Protein AF-A0A7V3CFW6-F1 (afdb_monomer_lite)

Foldseek 3Di:
DPLDDADLDDLVVQLVVLVLVVVQVVVLVVQQVLCCPQLVADSCCSVQAVSLVQVVCQVVVQVVQSVVQNVVCVVVSHHPRDGDRDHDDQLVSCCCSHVPRRVCCVVPVDSVVSVVRSVVVVVVVVVVVVVCVVCVVVCVVPDPPCVVVVVVVVCCVPRPNPVVVVVCVVQVQLRVVLVVQLCCCVVVVDQDPPNDRSNVVSVVSSVVSCVVVVVVVDPSDDDDPDPDDPDDRNHDDPPD

Sequence (240 aa):
MTPKTPRLFVPGDLDGFFGLFIDNLLQLMLIAVFSTAVAGLPEDLVTHRILPGAAVSILLGNVFYSWQAWRLAKRSGRDDVTALPYGINTPSLVAFLFLIMGPIYQETKNPTLVWQVGLFACLLSGLLETAGAFFGDWLRRHTPRAALLSSLAGVALTFIALGFIFQIFASPAVALLPMMLILFAYAAKVKLPLGLPGGFVAVLLGVGLAWLLRLLGFDYFQPAALNYSFGFHPPQPVPG

pLDDT: mean 85.96, std 10.34, range [39.66, 95.94]

Secondary structure (DSSP, 8-state):
-PPPPPPS--HHHHHHHHHHHHHHHHHHHHHHHHHHHTT---HHHIIIIIHHHHHHHHHHHHHHHHHHHHHHHHHHT-S---PPPP---HHHHHHIIIIIIHHHHHHH--HHHHHHHHHHHHHHHHHHHHHHHHHHHHHHHHS-HHHHHHHHHHHIIIIIIHHHHHHHHHSHHHHHHHHHHHHHHHHS-PPPGGG--HHHHHHHHHHHHHHHHHHTT--S-PPP---------PPPPS--

Radius of gyration: 20.99 Å; chains: 1; bounding box: 51×47×60 Å

Structure (mmCIF, N/CA/C/O backbone):
data_AF-A0A7V3CFW6-F1
#
_entry.id   AF-A0A7V3CFW6-F1
#
loop_
_atom_site.group_PDB
_atom_site.id
_atom_site.type_symbol
_atom_site.label_atom_id
_atom_site.label_alt_id
_atom_site.label_comp_id
_atom_site.label_asym_id
_atom_site.label_entity_id
_atom_site.label_seq_id
_atom_site.pdbx_PDB_ins_code
_atom_site.Cartn_x
_atom_site.Cartn_y
_atom_site.Cartn_z
_atom_site.occupancy
_atom_site.B_iso_or_equiv
_atom_site.auth_seq_id
_atom_site.auth_comp_id
_atom_site.auth_asym_id
_atom_site.auth_atom_id
_atom_site.pdbx_PDB_model_num
ATOM 1 N N . MET A 1 1 ? -22.744 1.794 31.310 1.00 54.50 1 MET A N 1
ATOM 2 C CA . MET A 1 1 ? -22.655 0.804 30.214 1.00 54.50 1 MET A CA 1
ATOM 3 C C . MET A 1 1 ? -21.932 -0.409 30.769 1.00 54.50 1 MET A C 1
ATOM 5 O O . MET A 1 1 ? -20.845 -0.239 31.302 1.00 54.50 1 MET A O 1
ATOM 9 N N . THR A 1 2 ? -22.552 -1.589 30.763 1.00 53.12 2 THR A N 1
ATOM 10 C CA . THR A 1 2 ? -21.895 -2.828 31.207 1.00 53.12 2 THR A CA 1
ATOM 11 C C . THR A 1 2 ? -20.704 -3.117 30.290 1.00 53.12 2 THR A C 1
ATOM 13 O O . THR A 1 2 ? -20.912 -3.126 29.074 1.00 53.12 2 THR A O 1
ATOM 16 N N . PRO A 1 3 ? -19.486 -3.323 30.823 1.00 53.91 3 PRO A N 1
ATOM 17 C CA . PRO A 1 3 ? -18.324 -3.638 30.004 1.00 53.91 3 PRO A CA 1
ATOM 18 C C . PRO A 1 3 ? -18.616 -4.923 29.236 1.00 53.91 3 PRO A C 1
ATOM 20 O O . PRO A 1 3 ? -18.856 -5.977 29.828 1.00 53.91 3 PRO A O 1
ATOM 23 N N . LYS A 1 4 ? -18.660 -4.823 27.910 1.00 67.38 4 LYS A N 1
ATOM 24 C CA . LYS A 1 4 ? -18.778 -5.998 27.057 1.00 67.38 4 LYS A CA 1
ATOM 25 C C . LYS A 1 4 ? -17.385 -6.569 26.864 1.00 67.38 4 LYS A C 1
ATOM 27 O O . LYS A 1 4 ? -16.430 -5.840 26.607 1.00 67.38 4 LYS A O 1
ATOM 32 N N . THR A 1 5 ? -17.265 -7.881 27.003 1.00 71.88 5 THR A N 1
ATOM 33 C CA . THR A 1 5 ? -16.026 -8.579 26.683 1.00 71.88 5 THR A CA 1
ATOM 34 C C . THR A 1 5 ? -15.732 -8.417 25.188 1.00 71.88 5 THR A C 1
ATOM 36 O O . THR A 1 5 ? -16.599 -8.724 24.364 1.00 71.88 5 THR A O 1
ATOM 39 N N . PRO A 1 6 ? -14.539 -7.921 24.813 1.00 75.94 6 PRO A N 1
ATOM 40 C CA . PRO A 1 6 ? -14.187 -7.758 23.411 1.00 75.94 6 PRO A CA 1
ATOM 41 C C . PRO A 1 6 ? -14.127 -9.129 22.732 1.00 75.94 6 PRO A C 1
ATOM 43 O O . PRO A 1 6 ? -13.569 -10.085 23.279 1.00 75.94 6 PRO A O 1
ATOM 46 N N . ARG A 1 7 ? -14.726 -9.230 21.544 1.00 81.69 7 ARG A N 1
ATOM 47 C CA . ARG A 1 7 ? -14.704 -10.448 20.725 1.00 81.69 7 ARG A CA 1
ATOM 48 C C . ARG A 1 7 ? -13.448 -10.441 19.860 1.00 81.69 7 ARG A C 1
ATOM 50 O O . ARG A 1 7 ? -13.082 -9.399 19.335 1.00 81.69 7 ARG A O 1
ATOM 57 N N . LEU A 1 8 ? -12.794 -11.595 19.730 1.00 80.00 8 LEU A N 1
ATOM 58 C CA . LEU A 1 8 ? -11.591 -11.741 18.897 1.00 80.00 8 LEU A CA 1
ATOM 59 C C . LEU A 1 8 ? -11.895 -11.726 17.399 1.00 80.00 8 LEU A C 1
ATOM 61 O O . LEU A 1 8 ? -11.020 -11.387 16.615 1.00 80.00 8 LEU A O 1
ATOM 65 N N . PHE A 1 9 ? -13.099 -12.146 17.018 1.00 83.25 9 PHE A N 1
ATOM 66 C CA . PHE A 1 9 ? -13.494 -12.273 15.627 1.00 83.25 9 PHE A CA 1
ATOM 67 C C . PHE A 1 9 ? -14.987 -11.997 15.481 1.00 83.25 9 PHE A C 1
ATOM 69 O O . PHE A 1 9 ? -15.806 -12.500 16.265 1.00 83.25 9 PHE A O 1
ATOM 76 N N . VAL A 1 10 ? -15.343 -11.209 14.476 1.00 84.81 10 VAL A N 1
ATOM 77 C CA . VAL A 1 10 ? -16.715 -10.935 14.056 1.00 84.81 10 VAL A CA 1
ATOM 78 C C . VAL A 1 10 ? -16.845 -11.132 12.544 1.00 84.81 10 VAL A C 1
ATOM 80 O O . VAL A 1 10 ? -15.868 -10.987 11.819 1.00 84.81 10 VAL A O 1
ATOM 83 N N . PRO A 1 11 ? -18.049 -11.416 12.014 1.00 78.88 11 PRO A N 1
ATOM 84 C CA . PRO A 1 11 ? -18.229 -11.641 10.575 1.00 78.88 11 PRO A CA 1
ATOM 85 C C . PRO A 1 11 ? -17.738 -10.492 9.676 1.00 78.88 11 PRO A C 1
ATOM 87 O O . PRO A 1 11 ? -17.358 -10.734 8.536 1.00 78.88 11 PRO A O 1
ATOM 90 N N . GLY A 1 12 ? -17.724 -9.253 10.184 1.00 79.81 12 GLY A N 1
ATOM 91 C CA . GLY A 1 12 ? -17.188 -8.093 9.464 1.00 79.81 12 GLY A CA 1
ATOM 92 C C . GLY A 1 12 ? -15.671 -8.132 9.251 1.00 79.81 12 GLY A C 1
ATOM 93 O O . GLY A 1 12 ? -15.187 -7.519 8.304 1.00 79.81 12 GLY A O 1
ATOM 94 N N . ASP A 1 13 ? -14.929 -8.895 10.061 1.00 86.06 13 ASP A N 1
ATOM 95 C CA . ASP A 1 13 ? -13.474 -9.016 9.931 1.00 86.06 13 ASP A CA 1
ATOM 96 C C . ASP A 1 13 ? -13.080 -9.749 8.644 1.00 86.06 13 ASP A C 1
ATOM 98 O O . ASP A 1 13 ? -12.018 -9.478 8.093 1.00 86.06 13 ASP A O 1
ATOM 102 N N . LEU A 1 14 ? -13.942 -10.631 8.116 1.00 83.31 14 LEU A N 1
ATOM 103 C CA . LEU A 1 14 ? -13.721 -11.265 6.811 1.00 83.31 14 LEU A CA 1
ATOM 104 C C . LEU A 1 14 ? -13.785 -10.244 5.677 1.00 83.31 14 LEU A C 1
ATOM 106 O O . LEU A 1 14 ? -12.927 -10.251 4.800 1.00 83.31 14 LEU A O 1
ATOM 110 N N . ASP A 1 15 ? -14.781 -9.360 5.697 1.00 81.31 15 ASP A N 1
ATOM 111 C CA . ASP A 1 15 ? -14.912 -8.314 4.680 1.00 81.31 15 ASP A CA 1
ATOM 112 C C . ASP A 1 15 ? -13.736 -7.329 4.760 1.00 81.31 15 ASP A C 1
ATOM 114 O O . ASP A 1 15 ? -13.106 -7.026 3.746 1.00 81.31 15 ASP A O 1
ATOM 118 N N . GLY A 1 16 ? -13.350 -6.932 5.979 1.00 84.31 16 GLY A N 1
ATOM 119 C CA . GLY A 1 16 ? -12.151 -6.125 6.220 1.00 84.31 16 GLY A CA 1
ATOM 120 C C . GLY A 1 16 ? -10.859 -6.804 5.753 1.00 84.31 16 GLY A C 1
ATOM 121 O O . GLY A 1 16 ? -10.031 -6.161 5.108 1.00 84.31 16 GLY A O 1
ATOM 122 N N . PHE A 1 17 ? -10.702 -8.106 6.012 1.00 87.44 17 PHE A N 1
ATOM 123 C CA . PHE A 1 17 ? -9.548 -8.889 5.565 1.00 87.44 17 PHE A CA 1
ATOM 124 C C . PHE A 1 17 ? -9.451 -8.938 4.041 1.00 87.44 17 PHE A C 1
ATOM 126 O O . PHE A 1 17 ? -8.391 -8.640 3.500 1.00 87.44 17 PHE A O 1
ATOM 133 N N . PHE A 1 18 ? -10.533 -9.284 3.337 1.00 83.69 18 PHE A N 1
ATOM 134 C CA . PHE A 1 18 ? -10.504 -9.354 1.874 1.00 83.69 18 PHE A CA 1
ATOM 135 C C . PHE A 1 18 ? -10.333 -7.975 1.234 1.00 83.69 18 PHE A C 1
ATOM 137 O O . PHE A 1 18 ? -9.614 -7.866 0.242 1.00 83.69 18 PHE A O 1
ATOM 144 N N . GLY A 1 19 ? -10.917 -6.925 1.818 1.00 83.25 19 GLY A N 1
ATOM 145 C CA . GLY A 1 19 ? -10.665 -5.548 1.393 1.00 83.25 19 GLY A CA 1
ATOM 146 C C . GLY A 1 19 ? -9.183 -5.182 1.501 1.00 83.25 19 GLY A C 1
ATOM 147 O O . GLY A 1 19 ? -8.582 -4.739 0.524 1.00 83.25 19 GLY A O 1
ATOM 148 N N . LEU A 1 20 ? -8.571 -5.451 2.657 1.00 87.44 20 LEU A N 1
ATOM 149 C CA . LEU A 1 20 ? -7.153 -5.184 2.895 1.00 87.44 20 LEU A CA 1
ATOM 150 C C . LEU A 1 20 ? -6.225 -6.069 2.050 1.00 87.44 20 LEU A C 1
ATOM 152 O O . LEU A 1 20 ? -5.162 -5.629 1.617 1.00 87.44 20 LEU A O 1
ATOM 156 N N . PHE A 1 21 ? -6.605 -7.324 1.824 1.00 87.50 21 PHE A N 1
ATOM 157 C CA . PHE A 1 21 ? -5.852 -8.260 0.997 1.00 87.50 21 PHE A CA 1
ATOM 158 C C . PHE A 1 21 ? -5.805 -7.795 -0.459 1.00 87.50 21 PHE A C 1
ATOM 160 O O . PHE A 1 21 ? -4.726 -7.755 -1.045 1.00 87.50 21 PHE A O 1
ATOM 167 N N . ILE A 1 22 ? -6.953 -7.409 -1.027 1.00 84.00 22 ILE A N 1
ATOM 168 C CA . ILE A 1 22 ? -7.039 -6.917 -2.408 1.00 84.00 22 ILE A CA 1
ATOM 169 C C . ILE A 1 22 ? -6.253 -5.608 -2.564 1.00 84.00 22 ILE A C 1
ATOM 171 O O . ILE A 1 22 ? -5.507 -5.468 -3.532 1.00 84.00 22 ILE A O 1
ATOM 175 N N . ASP A 1 23 ? -6.374 -4.684 -1.606 1.00 85.81 23 ASP A N 1
ATOM 176 C CA . ASP A 1 23 ? -5.628 -3.418 -1.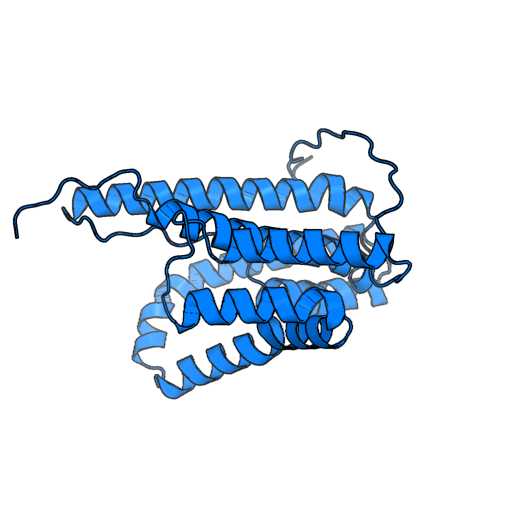608 1.00 85.81 23 ASP A CA 1
ATOM 177 C C . ASP A 1 23 ? -4.106 -3.645 -1.607 1.00 85.81 23 ASP A C 1
ATOM 179 O O . ASP A 1 23 ? -3.392 -3.161 -2.489 1.00 85.81 23 ASP A O 1
ATOM 183 N N . ASN A 1 24 ? -3.608 -4.469 -0.681 1.00 91.12 24 ASN A N 1
ATOM 184 C CA . ASN A 1 24 ? -2.182 -4.787 -0.610 1.00 91.12 24 ASN A CA 1
ATOM 185 C C . ASN A 1 24 ? -1.692 -5.568 -1.837 1.00 91.12 24 ASN A C 1
ATOM 187 O O . ASN A 1 24 ? -0.581 -5.332 -2.308 1.00 91.12 24 ASN A O 1
ATOM 191 N N . LEU A 1 25 ? -2.501 -6.484 -2.381 1.00 88.81 25 LEU A N 1
ATOM 192 C CA . LEU A 1 25 ? -2.149 -7.226 -3.592 1.00 88.81 25 LEU A CA 1
ATOM 193 C C . LEU A 1 25 ? -1.947 -6.275 -4.777 1.00 88.81 25 LEU A C 1
ATOM 195 O O . LEU A 1 25 ? -0.936 -6.376 -5.472 1.00 88.81 25 LEU A O 1
ATOM 199 N N . LEU A 1 26 ? -2.861 -5.319 -4.969 1.00 86.12 26 LEU A N 1
ATOM 200 C CA . LEU A 1 26 ? -2.723 -4.283 -5.996 1.00 86.12 26 LEU A CA 1
ATOM 201 C C . LEU A 1 26 ? -1.445 -3.463 -5.802 1.00 86.12 26 LEU A C 1
ATOM 203 O O . LEU A 1 26 ? -0.714 -3.228 -6.763 1.00 86.12 26 LEU A O 1
ATOM 207 N N . GLN A 1 27 ? -1.135 -3.068 -4.569 1.00 89.88 27 GLN A N 1
ATOM 208 C CA . GLN A 1 27 ? 0.076 -2.299 -4.271 1.00 89.88 27 GLN A CA 1
ATOM 209 C C . GLN A 1 27 ? 1.358 -3.090 -4.562 1.00 89.88 27 GLN A C 1
ATOM 211 O O . GLN A 1 27 ? 2.296 -2.541 -5.141 1.00 89.88 27 GLN A O 1
ATOM 216 N N . LEU A 1 28 ? 1.396 -4.384 -4.234 1.00 91.56 28 LEU A N 1
ATOM 217 C CA . LEU A 1 28 ? 2.523 -5.259 -4.573 1.00 91.56 28 LEU A CA 1
ATOM 218 C C . LEU A 1 28 ? 2.690 -5.413 -6.092 1.00 91.56 28 LEU A C 1
ATOM 220 O O . LEU A 1 28 ? 3.815 -5.386 -6.590 1.00 91.56 28 LEU A O 1
ATOM 224 N N . MET A 1 29 ? 1.588 -5.510 -6.840 1.00 88.88 29 MET A N 1
ATOM 225 C CA . MET A 1 29 ? 1.629 -5.530 -8.307 1.00 88.88 29 MET A CA 1
ATOM 226 C C . MET A 1 29 ? 2.166 -4.211 -8.878 1.00 88.88 29 MET A C 1
ATOM 228 O O . MET A 1 29 ? 2.996 -4.230 -9.787 1.00 88.88 29 MET A O 1
ATOM 232 N N . LEU A 1 30 ? 1.744 -3.068 -8.330 1.00 88.88 30 LEU A N 1
ATOM 233 C CA . LEU A 1 30 ? 2.264 -1.759 -8.735 1.00 88.88 30 LEU A CA 1
ATOM 234 C C . LEU A 1 30 ? 3.760 -1.626 -8.448 1.00 88.88 30 LEU A C 1
ATOM 236 O O . LEU A 1 30 ? 4.486 -1.111 -9.295 1.00 88.88 30 LEU A O 1
ATOM 240 N N . ILE A 1 31 ? 4.237 -2.124 -7.302 1.00 92.00 31 ILE A N 1
ATOM 241 C CA . ILE A 1 31 ? 5.675 -2.195 -7.004 1.00 92.00 31 ILE A CA 1
ATOM 242 C C . ILE A 1 31 ? 6.390 -3.007 -8.083 1.00 92.00 31 ILE A C 1
ATOM 244 O O . ILE A 1 31 ? 7.353 -2.514 -8.661 1.00 92.00 31 ILE A O 1
ATOM 248 N N . ALA A 1 32 ? 5.902 -4.207 -8.406 1.00 90.19 32 ALA A N 1
ATOM 249 C CA . ALA A 1 32 ? 6.534 -5.068 -9.404 1.00 90.19 32 ALA A CA 1
ATOM 250 C C . ALA A 1 32 ? 6.686 -4.377 -10.774 1.00 90.19 32 ALA A C 1
ATOM 252 O O . ALA A 1 32 ? 7.764 -4.396 -11.373 1.00 90.19 32 ALA A O 1
ATOM 253 N N . VAL A 1 33 ? 5.621 -3.718 -11.240 1.00 88.81 33 VAL A N 1
ATOM 254 C CA . VAL A 1 33 ? 5.595 -3.048 -12.548 1.00 88.81 33 VAL A CA 1
ATOM 255 C C . VAL A 1 33 ? 6.406 -1.754 -12.542 1.00 88.81 33 VAL A C 1
ATOM 257 O O . VAL A 1 33 ? 7.202 -1.517 -13.445 1.00 88.81 33 VAL A O 1
ATOM 260 N N . PHE A 1 34 ? 6.233 -0.887 -11.546 1.00 91.19 34 PHE A N 1
ATOM 261 C CA . PHE A 1 34 ? 6.890 0.420 -11.559 1.00 91.19 34 PHE A CA 1
ATOM 262 C C . PHE A 1 34 ? 8.360 0.353 -11.140 1.00 91.19 34 PHE A C 1
ATOM 264 O O . PHE A 1 34 ? 9.169 1.117 -11.665 1.00 91.19 34 PHE A O 1
ATOM 271 N N . SER A 1 35 ? 8.752 -0.563 -10.251 1.00 90.94 35 SER A N 1
ATOM 272 C CA . SER A 1 35 ? 10.167 -0.741 -9.901 1.00 90.94 35 SER A CA 1
ATOM 273 C C . SER A 1 35 ? 11.018 -1.130 -11.111 1.00 90.94 35 SER A C 1
ATOM 275 O O . SER A 1 35 ? 12.135 -0.637 -11.251 1.00 90.94 35 SER A O 1
ATOM 277 N N . THR A 1 36 ? 10.484 -1.958 -12.007 1.00 90.25 36 THR A N 1
ATOM 278 C CA . THR A 1 36 ? 11.166 -2.362 -13.243 1.00 90.25 36 THR A CA 1
ATOM 279 C C . THR A 1 36 ? 11.042 -1.278 -14.316 1.00 90.25 36 THR A C 1
ATOM 281 O O . THR A 1 36 ? 12.055 -0.791 -14.817 1.00 90.25 36 THR A O 1
ATOM 284 N N . ALA A 1 37 ? 9.822 -0.821 -14.616 1.00 89.44 37 ALA A N 1
ATOM 285 C CA . ALA A 1 37 ? 9.562 0.099 -15.726 1.00 89.44 37 ALA A CA 1
ATOM 286 C C . ALA A 1 37 ? 10.061 1.538 -15.493 1.00 89.44 37 ALA A C 1
ATOM 288 O O . ALA A 1 37 ? 10.434 2.217 -16.449 1.00 89.44 37 ALA A O 1
ATOM 289 N N . VAL A 1 38 ? 10.051 2.024 -14.247 1.00 91.19 38 VAL A N 1
ATOM 290 C CA . VAL A 1 38 ? 10.385 3.424 -13.911 1.00 91.19 38 VAL A CA 1
ATOM 291 C C . VAL A 1 38 ? 11.773 3.530 -13.292 1.00 91.19 38 VAL A C 1
ATOM 293 O O . VAL A 1 38 ? 12.565 4.381 -13.692 1.00 91.19 38 VAL A O 1
ATOM 296 N N . ALA A 1 39 ? 12.071 2.670 -12.316 1.00 89.94 39 ALA A N 1
ATOM 297 C CA . ALA A 1 39 ? 13.321 2.713 -11.558 1.00 89.94 39 ALA A CA 1
ATOM 298 C C . ALA A 1 39 ? 14.419 1.792 -12.127 1.00 89.94 39 ALA A C 1
ATOM 300 O O . ALA A 1 39 ? 15.527 1.771 -11.590 1.00 89.94 39 ALA A O 1
ATOM 301 N N . GLY A 1 40 ? 14.128 1.037 -13.195 1.00 88.94 40 GLY A N 1
ATOM 302 C CA . GLY A 1 40 ? 15.101 0.176 -13.869 1.00 88.94 40 GLY A CA 1
ATOM 303 C C . GLY A 1 40 ? 15.690 -0.917 -12.981 1.00 88.94 40 GLY A C 1
ATOM 304 O O . GLY A 1 40 ? 16.818 -1.359 -13.212 1.00 88.94 40 GLY A O 1
ATOM 305 N N . LEU A 1 41 ? 14.968 -1.315 -11.930 1.00 91.62 41 LEU A N 1
ATOM 306 C CA . LEU A 1 41 ? 15.418 -2.361 -11.024 1.00 91.62 41 LEU A CA 1
ATOM 307 C C . LEU A 1 41 ? 15.302 -3.734 -11.705 1.00 91.62 41 LEU A C 1
ATOM 309 O O . LEU A 1 41 ? 14.278 -4.003 -12.334 1.00 91.62 41 LEU A O 1
ATOM 313 N N . PRO A 1 42 ? 16.307 -4.619 -11.563 1.00 92.19 42 PRO A N 1
ATOM 314 C CA . PRO A 1 42 ? 16.234 -5.980 -12.078 1.00 92.19 42 PRO A CA 1
ATOM 315 C C . PRO A 1 42 ? 15.047 -6.740 -11.483 1.00 92.19 42 PRO A C 1
ATOM 317 O O . PRO A 1 42 ? 14.803 -6.655 -10.276 1.00 92.19 42 PRO A O 1
ATOM 320 N N . GLU A 1 43 ? 14.358 -7.532 -12.304 1.00 88.69 43 GLU A N 1
ATOM 321 C CA . GLU A 1 43 ? 13.215 -8.351 -11.872 1.00 88.69 43 GLU A CA 1
ATOM 322 C C . GLU A 1 43 ? 13.572 -9.281 -10.705 1.00 88.69 43 GLU A C 1
ATOM 324 O O . GLU A 1 43 ? 12.791 -9.403 -9.758 1.00 88.69 43 GLU A O 1
ATOM 329 N N . ASP A 1 44 ? 14.781 -9.850 -10.711 1.00 87.94 44 ASP A N 1
ATOM 330 C CA . ASP A 1 44 ? 15.289 -10.707 -9.635 1.00 87.94 44 ASP A CA 1
ATOM 331 C C . ASP A 1 44 ? 15.360 -9.967 -8.293 1.00 87.94 44 ASP A C 1
ATOM 333 O O . ASP A 1 44 ? 14.966 -10.496 -7.253 1.00 87.94 44 ASP A O 1
ATOM 337 N N . LEU A 1 45 ? 15.819 -8.709 -8.295 1.00 88.69 45 LEU A N 1
ATOM 338 C CA . LEU A 1 45 ? 15.910 -7.902 -7.077 1.00 88.69 45 LEU A CA 1
ATOM 339 C C . LEU A 1 45 ? 14.513 -7.602 -6.523 1.00 88.69 45 LEU A C 1
ATOM 341 O O . LEU A 1 45 ? 14.278 -7.698 -5.314 1.00 88.69 45 LEU A O 1
ATOM 345 N N . VAL A 1 46 ? 13.580 -7.251 -7.407 1.00 89.69 46 VAL A N 1
ATOM 346 C CA . VAL A 1 46 ? 12.203 -6.925 -7.029 1.00 89.69 46 VAL A CA 1
ATOM 347 C C . VAL A 1 46 ? 11.503 -8.162 -6.465 1.00 89.69 46 VAL A C 1
ATOM 349 O O . VAL A 1 46 ? 10.957 -8.114 -5.360 1.00 89.69 46 VAL A O 1
ATOM 352 N N . THR A 1 47 ? 11.591 -9.286 -7.172 1.00 87.19 47 THR A N 1
ATOM 353 C CA . THR A 1 47 ? 10.881 -10.528 -6.841 1.00 87.19 47 THR A CA 1
ATOM 354 C C . THR A 1 47 ? 11.460 -11.228 -5.616 1.00 87.19 47 THR A C 1
ATOM 356 O O . THR A 1 47 ? 10.702 -11.744 -4.796 1.00 87.19 47 THR A O 1
ATOM 359 N N . HIS A 1 48 ? 12.785 -11.234 -5.448 1.00 86.44 48 HIS A N 1
ATOM 360 C CA . HIS A 1 48 ? 13.433 -11.991 -4.372 1.00 86.44 48 HIS A CA 1
ATOM 361 C C . HIS A 1 48 ? 13.726 -11.171 -3.117 1.00 86.44 48 HIS A C 1
ATOM 363 O O . HIS A 1 48 ? 13.922 -11.758 -2.052 1.00 86.44 48 HIS A O 1
ATOM 369 N N . ARG A 1 49 ? 13.754 -9.833 -3.205 1.00 86.12 49 ARG A N 1
ATOM 370 C CA . ARG A 1 49 ? 14.112 -8.976 -2.062 1.00 86.12 49 ARG A CA 1
ATOM 371 C C . ARG A 1 49 ? 13.027 -7.973 -1.689 1.00 86.12 49 ARG A C 1
ATOM 373 O O . ARG A 1 49 ? 12.668 -7.894 -0.516 1.00 86.12 49 ARG A O 1
ATOM 380 N N . ILE A 1 50 ? 12.486 -7.237 -2.660 1.00 90.25 50 ILE A N 1
ATOM 381 C CA . ILE A 1 50 ? 11.528 -6.152 -2.384 1.00 90.25 50 ILE A CA 1
ATOM 382 C C . ILE A 1 50 ? 10.150 -6.710 -2.021 1.00 90.25 50 ILE A C 1
ATOM 384 O O . ILE A 1 50 ? 9.638 -6.401 -0.944 1.00 90.25 50 ILE A O 1
ATOM 388 N N . LEU A 1 51 ? 9.562 -7.555 -2.875 1.00 91.25 51 LEU A N 1
ATOM 389 C CA . LEU A 1 51 ? 8.219 -8.102 -2.646 1.00 91.25 51 LEU A CA 1
ATOM 390 C C . LEU A 1 51 ? 8.133 -8.960 -1.370 1.00 91.25 51 LEU A C 1
ATOM 392 O O . LEU A 1 51 ? 7.202 -8.741 -0.592 1.00 91.25 51 LEU A O 1
ATOM 396 N N . PRO A 1 52 ? 9.088 -9.868 -1.069 1.00 90.50 52 PRO A N 1
ATOM 397 C CA . PRO A 1 52 ? 9.055 -10.628 0.180 1.00 90.50 52 PRO A CA 1
ATOM 398 C C . PRO A 1 52 ? 9.214 -9.733 1.413 1.00 90.50 52 PRO A C 1
ATOM 400 O O . PRO A 1 52 ? 8.529 -9.935 2.416 1.00 90.50 52 PRO A O 1
ATOM 403 N N . GLY A 1 53 ? 10.074 -8.709 1.336 1.00 90.00 53 GLY A N 1
ATOM 404 C CA . GLY A 1 53 ? 10.236 -7.724 2.405 1.00 90.00 53 GLY A CA 1
ATOM 405 C C . GLY A 1 53 ? 8.950 -6.937 2.673 1.00 90.00 53 GLY A C 1
ATOM 406 O O . GLY A 1 53 ? 8.545 -6.797 3.828 1.00 90.00 53 GLY A O 1
ATOM 407 N N . ALA A 1 54 ? 8.271 -6.488 1.614 1.00 91.62 54 ALA A N 1
ATOM 408 C CA . ALA A 1 54 ? 6.982 -5.807 1.708 1.00 91.62 54 ALA A CA 1
ATOM 409 C C . ALA A 1 54 ? 5.876 -6.725 2.262 1.00 91.62 54 ALA A C 1
ATOM 411 O O . ALA A 1 54 ? 5.096 -6.314 3.116 1.00 91.62 54 ALA A O 1
ATOM 412 N N . ALA A 1 55 ? 5.828 -7.993 1.847 1.00 90.69 55 ALA A N 1
ATOM 413 C CA . ALA A 1 55 ? 4.858 -8.951 2.376 1.00 90.69 55 ALA A CA 1
ATOM 414 C C . ALA A 1 55 ? 5.038 -9.178 3.889 1.00 90.69 55 ALA A C 1
ATOM 416 O O . ALA A 1 55 ? 4.064 -9.186 4.647 1.00 90.69 55 ALA A O 1
ATOM 417 N N . VAL A 1 56 ? 6.287 -9.315 4.346 1.00 91.38 56 VAL A N 1
ATOM 418 C CA . VAL A 1 56 ? 6.602 -9.481 5.772 1.00 91.38 56 VAL A CA 1
ATOM 419 C C . VAL A 1 56 ? 6.275 -8.217 6.565 1.00 91.38 56 VAL A C 1
ATOM 421 O O . VAL A 1 56 ? 5.718 -8.328 7.659 1.00 91.38 56 VAL A O 1
ATOM 424 N N . SER A 1 57 ? 6.560 -7.022 6.035 1.00 91.00 57 SER A N 1
ATOM 425 C CA . SER A 1 57 ? 6.211 -5.772 6.722 1.00 91.00 57 SER A CA 1
ATOM 426 C C . SER A 1 57 ? 4.697 -5.614 6.872 1.00 91.00 57 SER A C 1
ATOM 428 O O . SER A 1 57 ? 4.234 -5.285 7.965 1.00 91.00 57 SER A O 1
ATOM 430 N N . ILE A 1 58 ? 3.922 -5.938 5.830 1.00 92.75 58 ILE A N 1
ATOM 431 C CA . ILE A 1 58 ? 2.454 -5.924 5.874 1.00 92.75 58 ILE A CA 1
ATOM 432 C C . ILE A 1 58 ? 1.938 -6.889 6.945 1.00 92.75 58 ILE A C 1
ATOM 434 O O . ILE A 1 58 ? 1.095 -6.515 7.765 1.00 92.75 58 ILE A O 1
ATOM 438 N N . LEU A 1 59 ? 2.455 -8.121 6.972 1.00 92.12 59 LEU A N 1
ATOM 439 C CA . LEU A 1 59 ? 2.045 -9.133 7.943 1.00 92.12 59 LEU A CA 1
ATOM 440 C C . LEU A 1 59 ? 2.343 -8.688 9.382 1.00 92.12 59 LEU A C 1
ATOM 442 O O . LEU A 1 59 ? 1.445 -8.676 10.228 1.00 92.12 59 LEU A O 1
ATOM 446 N N . LEU A 1 60 ? 3.588 -8.292 9.659 1.00 94.31 60 LEU A N 1
ATOM 447 C CA . LEU A 1 60 ? 4.010 -7.875 10.998 1.00 94.31 60 LEU A CA 1
ATOM 448 C C . LEU A 1 60 ? 3.270 -6.614 11.460 1.00 94.31 60 LEU A C 1
ATOM 450 O O . LEU A 1 60 ? 2.840 -6.549 12.614 1.00 94.31 60 LEU A O 1
ATOM 454 N N . GLY A 1 61 ? 3.069 -5.645 10.565 1.00 93.00 61 GLY A N 1
ATOM 455 C CA . GLY A 1 61 ? 2.325 -4.421 10.854 1.00 93.00 61 GLY A CA 1
ATOM 456 C C . GLY A 1 61 ? 0.870 -4.698 11.236 1.00 93.00 61 GLY A C 1
ATOM 457 O O . GLY A 1 61 ? 0.393 -4.190 12.253 1.00 93.00 61 GLY A O 1
ATOM 458 N N . ASN A 1 62 ? 0.182 -5.577 10.501 1.00 93.88 62 ASN A N 1
ATOM 459 C CA . ASN A 1 62 ? -1.203 -5.942 10.813 1.00 93.88 62 ASN A CA 1
ATOM 460 C C . ASN A 1 62 ? -1.329 -6.748 12.109 1.00 93.88 62 ASN A C 1
ATOM 462 O O . ASN A 1 62 ? -2.253 -6.505 12.889 1.00 93.88 62 ASN A O 1
ATOM 466 N N . VAL A 1 63 ? -0.391 -7.658 12.396 1.00 93.69 63 VAL A N 1
ATOM 467 C CA . VAL A 1 63 ? -0.343 -8.364 13.690 1.00 93.69 63 VAL A CA 1
ATOM 468 C C . VAL A 1 63 ? -0.149 -7.368 14.834 1.00 93.69 63 VAL A C 1
ATOM 470 O O . VAL A 1 63 ? -0.857 -7.430 15.844 1.00 93.69 63 VAL A O 1
ATOM 473 N N . PHE A 1 64 ? 0.762 -6.408 14.667 1.00 94.75 64 PHE A N 1
ATOM 474 C CA . PHE A 1 64 ? 1.032 -5.383 15.668 1.00 94.75 64 PHE A CA 1
ATOM 475 C C . PHE A 1 64 ? -0.179 -4.471 15.915 1.00 94.75 64 PHE A C 1
ATOM 477 O O . PHE A 1 64 ? -0.550 -4.236 17.068 1.00 94.75 64 PHE A O 1
ATOM 484 N N . TYR A 1 65 ? -0.844 -3.990 14.861 1.00 93.50 65 TYR A N 1
ATOM 485 C CA . TYR A 1 65 ? -2.049 -3.161 14.985 1.00 93.50 65 TYR A CA 1
ATOM 486 C C . TYR A 1 65 ? -3.239 -3.931 15.561 1.00 93.50 65 TYR A C 1
ATOM 488 O O . TYR A 1 65 ? -3.947 -3.395 16.417 1.00 93.50 65 TYR A O 1
ATOM 496 N N . SER A 1 66 ? -3.401 -5.205 15.204 1.00 92.62 66 SER A N 1
ATOM 497 C CA . SER A 1 66 ? -4.413 -6.086 15.804 1.00 92.62 66 SER A CA 1
ATOM 498 C C . SER A 1 66 ? -4.174 -6.281 17.302 1.00 92.62 66 SER A C 1
ATOM 500 O O . SER A 1 66 ? -5.098 -6.167 18.112 1.00 92.62 66 SER A O 1
ATOM 502 N N . TRP A 1 67 ? -2.918 -6.491 17.707 1.00 93.69 67 TRP A N 1
ATOM 503 C CA . TRP A 1 67 ? -2.543 -6.587 19.117 1.00 93.69 67 TRP A CA 1
ATOM 504 C C . TRP A 1 67 ? -2.806 -5.283 19.887 1.00 93.69 67 TRP A C 1
ATOM 506 O O . TRP A 1 67 ? -3.336 -5.318 21.003 1.00 93.69 67 TRP A O 1
ATOM 516 N N . GLN A 1 68 ? -2.488 -4.124 19.299 1.00 94.62 68 GLN A N 1
ATOM 517 C CA . GLN A 1 68 ? -2.772 -2.824 19.914 1.00 94.62 68 GLN A CA 1
ATOM 518 C C . GLN A 1 68 ? -4.276 -2.574 20.070 1.00 94.62 68 GLN A C 1
ATOM 520 O O . GLN A 1 68 ? -4.711 -2.160 21.149 1.00 94.62 68 GLN A O 1
ATOM 525 N N . ALA A 1 69 ? -5.069 -2.877 19.039 1.00 93.06 69 ALA A N 1
ATOM 526 C CA . ALA A 1 69 ? -6.524 -2.768 19.081 1.00 93.06 69 ALA A CA 1
ATOM 527 C C . ALA A 1 69 ? -7.114 -3.653 20.185 1.00 93.06 69 ALA A C 1
ATOM 529 O O . ALA A 1 69 ? -7.893 -3.180 21.012 1.00 93.06 69 ALA A O 1
ATOM 530 N N . TRP A 1 70 ? -6.652 -4.901 20.290 1.00 91.25 70 TRP A N 1
ATOM 531 C CA . TRP A 1 70 ? -7.058 -5.823 21.350 1.00 91.25 70 TRP A CA 1
ATOM 532 C C . TRP A 1 70 ? -6.717 -5.308 22.754 1.00 91.25 70 TRP A C 1
ATOM 534 O O . TRP A 1 70 ? -7.543 -5.349 23.673 1.00 91.25 70 TRP A O 1
ATOM 544 N N . ARG A 1 71 ? -5.500 -4.782 22.937 1.00 93.44 71 ARG A N 1
ATOM 545 C CA . ARG A 1 71 ? -5.056 -4.217 24.218 1.00 93.44 71 ARG A CA 1
ATOM 546 C C . ARG A 1 71 ? -5.879 -2.983 24.596 1.00 93.44 71 ARG A C 1
ATOM 548 O O . ARG A 1 71 ? -6.222 -2.826 25.769 1.00 93.44 71 ARG A O 1
ATOM 555 N N . LEU A 1 72 ? -6.212 -2.132 23.625 1.00 92.88 72 LEU A N 1
ATOM 556 C CA . LEU A 1 72 ? -7.063 -0.958 23.820 1.00 92.88 72 LEU A CA 1
ATOM 557 C C . LEU A 1 72 ? -8.505 -1.354 24.162 1.00 92.88 72 LEU A C 1
ATOM 559 O O . LEU A 1 72 ? -9.069 -0.804 25.110 1.00 92.88 72 LEU A O 1
ATOM 563 N N . ALA A 1 73 ? -9.072 -2.338 23.463 1.00 91.69 73 ALA A N 1
ATOM 564 C CA . ALA A 1 73 ? -10.413 -2.864 23.717 1.00 91.69 73 ALA A CA 1
ATOM 565 C C . ALA A 1 73 ? -10.544 -3.392 25.154 1.00 91.69 73 ALA A C 1
ATOM 567 O O . ALA A 1 73 ? -11.442 -2.989 25.894 1.00 91.69 73 ALA A O 1
ATOM 568 N N . LYS A 1 74 ? -9.570 -4.198 25.605 1.00 90.31 74 LYS A N 1
ATOM 569 C CA . LYS A 1 74 ? -9.520 -4.709 26.985 1.00 90.31 74 LYS A CA 1
ATOM 570 C C . LYS A 1 74 ? -9.401 -3.608 28.035 1.00 90.31 74 LYS A C 1
ATOM 572 O O . LYS A 1 74 ? -10.061 -3.680 29.063 1.00 90.31 74 LYS A O 1
ATOM 577 N N . ARG A 1 75 ? -8.553 -2.604 27.794 1.00 91.81 75 ARG A N 1
ATOM 578 C CA . ARG A 1 75 ? -8.333 -1.494 28.740 1.00 91.81 75 ARG A CA 1
ATOM 579 C C . ARG A 1 75 ? -9.535 -0.565 28.856 1.00 91.81 75 ARG A C 1
ATOM 581 O O . ARG A 1 75 ? -9.791 -0.048 29.934 1.00 91.81 75 ARG A O 1
ATOM 588 N N . SER A 1 76 ? -10.234 -0.336 27.748 1.00 89.81 76 SER A N 1
ATOM 589 C CA . SER A 1 76 ? -11.382 0.573 27.690 1.00 89.81 76 SER A CA 1
ATOM 590 C C . SER A 1 76 ? -12.726 -0.114 27.952 1.00 89.81 76 SER A C 1
ATOM 592 O O . SER A 1 76 ? -13.726 0.579 28.110 1.00 89.81 76 SER A O 1
ATOM 594 N N . GLY A 1 77 ? -12.768 -1.452 28.008 1.00 86.94 77 GLY A N 1
ATOM 595 C CA . GLY A 1 77 ? -14.008 -2.217 28.185 1.00 86.94 77 GLY A CA 1
ATOM 596 C C . GLY A 1 77 ? -14.985 -2.075 27.012 1.00 86.94 77 GLY A C 1
ATOM 597 O O . GLY A 1 77 ? -16.195 -2.215 27.203 1.00 86.94 77 GLY A O 1
ATOM 598 N N . ARG A 1 78 ? -14.462 -1.742 25.825 1.00 87.12 78 ARG A N 1
ATOM 599 C CA . ARG A 1 78 ? -15.213 -1.448 24.599 1.00 87.12 78 ARG A CA 1
ATOM 600 C C . ARG A 1 78 ? -15.199 -2.636 23.639 1.00 87.12 78 ARG A C 1
ATOM 602 O O . ARG A 1 78 ? -14.173 -3.303 23.500 1.00 87.12 78 ARG A O 1
ATOM 609 N N . ASP A 1 79 ? -16.315 -2.857 22.947 1.00 85.56 79 ASP A N 1
ATOM 610 C CA . ASP A 1 79 ? -16.477 -3.874 21.896 1.00 85.56 79 ASP A CA 1
ATOM 611 C C . ASP A 1 79 ? -16.459 -3.294 20.467 1.00 85.56 79 ASP A C 1
ATOM 613 O O . ASP A 1 79 ? -16.575 -4.050 19.509 1.00 85.56 79 ASP A O 1
ATOM 617 N N . ASP A 1 80 ? -16.281 -1.978 20.316 1.00 86.81 80 ASP A N 1
ATOM 618 C CA . ASP A 1 80 ? -16.291 -1.237 19.044 1.00 86.81 80 ASP A CA 1
ATOM 619 C C . ASP A 1 80 ? -14.890 -0.776 18.588 1.00 86.81 80 ASP A C 1
ATOM 621 O O . ASP A 1 80 ? -14.747 0.102 17.737 1.00 86.81 80 ASP A O 1
ATOM 625 N N . VAL A 1 81 ? -13.832 -1.354 19.160 1.00 89.88 81 VAL A N 1
ATOM 626 C CA . VAL A 1 81 ? -12.446 -1.047 18.784 1.00 89.88 81 VAL A CA 1
ATOM 627 C C . VAL A 1 81 ? -12.043 -1.898 17.585 1.00 89.88 81 VAL A C 1
ATOM 629 O O . VAL A 1 81 ? -12.016 -3.121 17.671 1.00 89.88 81 VAL A O 1
ATOM 632 N N . THR A 1 82 ? -11.687 -1.241 16.482 1.00 89.88 82 THR A N 1
ATOM 633 C CA . THR A 1 82 ? -11.224 -1.890 15.246 1.00 89.88 82 THR A CA 1
ATOM 634 C C . THR A 1 82 ? -9.740 -1.605 15.035 1.00 89.88 82 THR A C 1
ATOM 636 O O . THR A 1 82 ? -9.275 -0.495 15.309 1.00 89.88 82 THR A O 1
ATOM 639 N N . ALA A 1 83 ? -8.988 -2.602 14.569 1.00 91.12 83 ALA A N 1
ATOM 640 C CA . ALA A 1 83 ? -7.598 -2.403 14.182 1.00 91.12 83 ALA A CA 1
ATOM 641 C C . ALA A 1 83 ? -7.511 -1.496 12.951 1.00 91.12 83 ALA A C 1
ATOM 643 O O . ALA A 1 83 ? -8.297 -1.625 12.015 1.00 91.12 83 ALA A O 1
ATOM 644 N N . LEU A 1 84 ? -6.545 -0.579 12.951 1.00 90.75 84 LEU A N 1
ATOM 645 C CA . LEU A 1 84 ? -6.216 0.155 11.737 1.00 90.75 84 LEU A CA 1
ATOM 646 C C . LEU A 1 84 ? -5.630 -0.837 10.720 1.00 90.75 84 LEU A C 1
ATOM 648 O O . LEU A 1 84 ? -4.800 -1.659 11.114 1.00 90.75 84 LEU A O 1
ATOM 652 N N . PRO A 1 85 ? -6.039 -0.788 9.444 1.00 88.62 85 PRO A N 1
ATOM 653 C CA . PRO A 1 85 ? -5.399 -1.586 8.411 1.00 88.62 85 PRO A CA 1
ATOM 654 C C . PRO A 1 85 ? -3.974 -1.079 8.185 1.00 88.62 85 PRO A C 1
ATOM 656 O O . PRO A 1 85 ? -3.761 0.122 8.007 1.00 88.62 85 PRO A O 1
ATOM 659 N N . TYR A 1 86 ? -3.001 -1.987 8.192 1.00 88.81 86 TYR A N 1
ATOM 660 C CA . TYR A 1 86 ? -1.633 -1.673 7.794 1.00 88.81 86 TYR A CA 1
ATOM 661 C C . TYR A 1 86 ? -1.403 -2.125 6.347 1.00 88.81 86 TYR A C 1
ATOM 663 O O . TYR A 1 86 ? -1.698 -3.269 5.992 1.00 88.81 86 TYR A O 1
ATOM 671 N N . GLY A 1 87 ? -0.877 -1.230 5.518 1.00 87.25 87 GLY A N 1
ATOM 672 C CA . GLY A 1 87 ? -0.638 -1.469 4.097 1.00 87.25 87 GLY A CA 1
ATOM 673 C C . GLY A 1 87 ? 0.341 -0.457 3.515 1.00 87.25 87 GLY A C 1
ATOM 674 O O . GLY A 1 87 ? 0.917 0.355 4.246 1.00 87.25 87 GLY A O 1
ATOM 675 N N . ILE A 1 88 ? 0.551 -0.510 2.203 1.00 88.00 88 ILE A N 1
ATOM 676 C CA . ILE A 1 88 ? 1.504 0.360 1.513 1.00 88.00 88 ILE A CA 1
ATOM 677 C C . ILE A 1 88 ? 0.814 1.673 1.144 1.00 88.00 88 ILE A C 1
ATOM 679 O O . ILE A 1 88 ? -0.241 1.709 0.519 1.00 88.00 88 ILE A O 1
ATOM 683 N N . ASN A 1 89 ? 1.431 2.799 1.495 1.00 88.12 89 ASN A N 1
ATOM 684 C CA . ASN A 1 89 ? 0.885 4.097 1.123 1.00 88.12 89 ASN A CA 1
ATOM 685 C C . ASN A 1 89 ? 1.083 4.356 -0.382 1.00 88.12 89 ASN A C 1
ATOM 687 O O . ASN A 1 89 ? 2.166 4.758 -0.810 1.00 88.12 89 ASN A O 1
ATOM 691 N N . THR A 1 90 ? 0.033 4.142 -1.177 1.00 86.00 90 THR A N 1
ATOM 692 C CA . THR A 1 90 ? 0.068 4.258 -2.649 1.00 86.00 90 THR A CA 1
ATOM 693 C C . THR A 1 90 ? 0.575 5.633 -3.133 1.00 86.00 90 THR A C 1
ATOM 695 O O . THR A 1 90 ? 1.488 5.661 -3.960 1.00 86.00 90 THR A O 1
ATOM 698 N N . PRO A 1 91 ? 0.099 6.781 -2.606 1.00 85.81 91 PRO A N 1
ATOM 699 C CA . PRO A 1 91 ? 0.669 8.090 -2.935 1.00 85.81 91 PRO A CA 1
ATOM 700 C C . PRO A 1 91 ? 2.184 8.202 -2.707 1.00 85.81 91 PRO A C 1
ATOM 702 O O . PRO A 1 91 ? 2.899 8.662 -3.598 1.00 85.81 91 PRO A O 1
ATOM 705 N N . SER A 1 92 ? 2.691 7.757 -1.550 1.00 88.69 92 SER A N 1
ATOM 706 C CA . SER A 1 92 ? 4.135 7.784 -1.266 1.00 88.69 92 SER A CA 1
ATOM 707 C C . SER A 1 92 ? 4.907 6.851 -2.191 1.00 88.69 92 SER A C 1
ATOM 709 O O . SER A 1 92 ? 5.967 7.232 -2.678 1.00 88.69 92 SER A O 1
ATOM 711 N N . LEU A 1 93 ? 4.369 5.661 -2.478 1.00 90.81 93 LEU A N 1
ATOM 712 C CA . LEU A 1 93 ? 4.974 4.706 -3.406 1.00 90.81 93 LEU A CA 1
ATOM 713 C C . LEU A 1 93 ? 5.201 5.342 -4.785 1.00 90.81 93 LEU A C 1
ATOM 715 O O . LEU A 1 93 ? 6.315 5.304 -5.311 1.00 90.81 93 LEU A O 1
ATOM 719 N N . VAL A 1 94 ? 4.158 5.955 -5.352 1.00 88.62 94 VAL A N 1
ATOM 720 C CA . VAL A 1 94 ? 4.236 6.626 -6.657 1.00 88.62 94 VAL A CA 1
ATOM 721 C C . VAL A 1 94 ? 5.219 7.795 -6.597 1.00 88.62 94 VAL A C 1
ATOM 723 O O . VAL A 1 94 ? 6.085 7.908 -7.461 1.00 88.62 94 VAL A O 1
ATOM 726 N N . ALA A 1 95 ? 5.150 8.631 -5.559 1.00 89.88 95 ALA A N 1
ATOM 727 C CA . ALA A 1 95 ? 6.080 9.746 -5.399 1.00 89.88 95 ALA A CA 1
ATOM 728 C C . ALA A 1 95 ? 7.543 9.273 -5.340 1.00 89.88 95 ALA A C 1
ATOM 730 O O . ALA A 1 95 ? 8.400 9.843 -6.007 1.00 89.88 95 ALA A O 1
ATOM 731 N N . PHE A 1 96 ? 7.840 8.205 -4.602 1.00 93.38 96 PHE A N 1
ATOM 732 C CA . PHE A 1 96 ? 9.210 7.716 -4.440 1.00 93.38 96 PHE A CA 1
ATOM 733 C C . PHE A 1 96 ? 9.747 7.137 -5.744 1.00 93.38 96 PHE A C 1
ATOM 735 O O . PHE A 1 96 ? 10.876 7.431 -6.133 1.00 93.38 96 PHE A O 1
ATOM 742 N N . LEU A 1 97 ? 8.932 6.360 -6.456 1.00 92.94 97 LEU A N 1
ATOM 743 C CA . LEU A 1 97 ? 9.346 5.758 -7.718 1.00 92.94 97 LEU A CA 1
ATOM 744 C C . LEU A 1 97 ? 9.545 6.801 -8.818 1.00 92.94 97 LEU A C 1
ATOM 746 O O . LEU A 1 97 ? 10.562 6.763 -9.503 1.00 92.94 97 LEU A O 1
ATOM 750 N N . PHE A 1 98 ? 8.622 7.750 -8.972 1.00 92.25 98 PHE A N 1
ATOM 751 C CA . PHE A 1 98 ? 8.662 8.707 -10.081 1.00 92.25 98 PHE A CA 1
ATOM 752 C C . PHE A 1 98 ? 9.479 9.971 -9.795 1.00 92.25 98 PHE A C 1
ATOM 754 O O . PHE A 1 98 ? 10.030 10.540 -10.733 1.00 92.25 98 PHE A O 1
ATOM 761 N N . LEU A 1 99 ? 9.564 10.427 -8.541 1.00 93.62 99 LEU A N 1
ATOM 762 C CA . LEU A 1 99 ? 10.239 11.687 -8.194 1.00 93.62 99 LEU A CA 1
ATOM 763 C C . LEU A 1 99 ? 11.624 11.488 -7.577 1.00 93.62 99 LEU A C 1
ATOM 765 O O . LEU A 1 99 ? 12.402 12.436 -7.548 1.00 93.62 99 LEU A O 1
ATOM 769 N N . ILE A 1 100 ? 11.942 10.285 -7.087 1.00 95.12 100 ILE A N 1
ATOM 770 C CA . ILE A 1 100 ? 13.242 9.990 -6.467 1.00 95.12 100 ILE A CA 1
ATOM 771 C C . ILE A 1 100 ? 13.978 8.922 -7.276 1.00 95.12 100 ILE A C 1
ATOM 773 O O . ILE A 1 100 ? 15.004 9.200 -7.886 1.00 95.12 100 ILE A O 1
ATOM 777 N N . MET A 1 101 ? 13.455 7.697 -7.318 1.00 95.69 101 MET A N 1
ATOM 778 C CA . MET A 1 101 ? 14.172 6.551 -7.886 1.00 95.69 101 MET A CA 1
ATOM 779 C C . MET A 1 101 ? 14.320 6.645 -9.411 1.00 95.69 101 MET A C 1
ATOM 781 O O . MET A 1 101 ? 15.402 6.392 -9.935 1.00 95.69 101 MET A O 1
ATOM 785 N N . GLY A 1 102 ? 13.261 7.042 -10.118 1.00 94.81 102 GLY A N 1
ATOM 786 C CA . GLY A 1 102 ? 13.247 7.203 -11.573 1.00 94.81 102 GLY A CA 1
ATOM 787 C C . GLY A 1 102 ? 14.285 8.212 -12.077 1.00 94.81 102 GLY A C 1
ATOM 788 O O . GLY A 1 102 ? 15.122 7.832 -12.892 1.00 94.81 102 GLY A O 1
ATOM 789 N N . PRO A 1 103 ? 14.304 9.465 -11.583 1.00 95.75 103 PRO A N 1
ATOM 790 C CA . PRO A 1 103 ? 15.316 10.451 -11.962 1.00 95.75 103 PRO A CA 1
ATOM 791 C C . PRO A 1 103 ? 16.748 9.969 -11.702 1.00 95.75 103 PRO A C 1
ATOM 793 O O . PRO A 1 103 ? 17.591 10.045 -12.594 1.00 95.75 103 PRO A O 1
ATOM 796 N N . ILE A 1 104 ? 17.003 9.357 -10.539 1.00 95.94 104 ILE A N 1
ATOM 797 C CA . ILE A 1 104 ? 18.322 8.793 -10.215 1.00 95.94 104 ILE A CA 1
ATOM 798 C C . ILE A 1 104 ? 18.704 7.680 -11.193 1.00 95.94 104 ILE A C 1
ATOM 800 O O . ILE A 1 104 ? 19.857 7.607 -11.623 1.00 95.94 104 ILE A O 1
ATOM 804 N N . TYR A 1 105 ? 17.758 6.829 -11.598 1.00 95.56 105 TYR A N 1
ATOM 805 C CA . TYR A 1 105 ? 18.021 5.816 -12.617 1.00 95.56 105 TYR A CA 1
ATOM 806 C C . TYR A 1 105 ? 18.322 6.443 -13.983 1.00 95.56 105 TYR A C 1
ATOM 808 O O . TYR A 1 105 ? 19.209 5.968 -14.694 1.00 95.56 105 TYR A O 1
ATOM 816 N N . GLN A 1 106 ? 17.622 7.514 -14.362 1.00 94.62 106 GLN A N 1
ATOM 817 C CA . GLN A 1 106 ? 17.868 8.197 -15.633 1.00 94.62 106 GLN A CA 1
ATOM 818 C C . GLN A 1 106 ? 19.263 8.824 -15.701 1.00 94.62 106 GLN A C 1
ATOM 820 O O . GLN A 1 106 ? 19.890 8.761 -16.756 1.00 94.62 106 GLN A O 1
ATOM 825 N N . GLU A 1 107 ? 19.766 9.356 -14.590 1.00 95.12 107 GLU A N 1
ATOM 826 C CA . GLU A 1 107 ? 21.096 9.967 -14.522 1.00 95.12 107 GLU A CA 1
ATOM 827 C C . GLU A 1 107 ? 22.220 8.937 -14.381 1.00 95.12 107 GLU A C 1
ATOM 829 O O . GLU A 1 107 ? 23.249 9.035 -15.046 1.00 95.12 107 GLU A O 1
ATOM 834 N N . THR A 1 108 ? 22.038 7.940 -13.513 1.00 95.25 108 THR A N 1
ATOM 835 C CA . THR A 1 108 ? 23.138 7.053 -13.098 1.00 95.25 108 THR A CA 1
ATOM 836 C C . THR A 1 108 ? 23.135 5.705 -13.803 1.00 95.25 108 THR A C 1
ATOM 838 O O . THR A 1 108 ? 24.170 5.041 -13.846 1.00 95.25 108 THR A O 1
ATOM 841 N N . LYS A 1 109 ? 21.973 5.270 -14.315 1.00 93.88 109 LYS A N 1
ATOM 842 C CA . LYS A 1 109 ? 21.734 3.934 -14.891 1.00 93.88 109 LYS A CA 1
ATOM 843 C C . LYS A 1 109 ? 22.215 2.784 -13.997 1.00 93.88 109 LYS A C 1
ATOM 845 O O . LYS A 1 109 ? 22.455 1.683 -14.484 1.00 93.88 109 LYS A O 1
ATOM 850 N N . ASN A 1 110 ? 22.334 3.027 -12.689 1.00 93.50 110 ASN A N 1
ATOM 851 C CA . ASN A 1 110 ? 22.856 2.084 -11.708 1.00 93.50 110 ASN A CA 1
ATOM 852 C C . ASN A 1 110 ? 21.731 1.625 -10.762 1.00 93.50 110 ASN A C 1
ATOM 854 O O . ASN A 1 110 ? 21.388 2.350 -9.823 1.00 93.50 110 ASN A O 1
ATOM 858 N N . PRO A 1 111 ? 21.170 0.416 -10.955 1.00 91.50 111 PRO A N 1
ATOM 859 C CA . PRO A 1 111 ? 20.044 -0.059 -10.153 1.00 91.50 111 PRO A CA 1
ATOM 860 C C . PRO A 1 111 ? 20.366 -0.235 -8.665 1.00 91.50 111 PRO A C 1
ATOM 862 O O . PRO A 1 111 ? 19.500 -0.041 -7.813 1.00 91.50 111 PRO A O 1
ATOM 865 N N . THR A 1 112 ? 21.615 -0.569 -8.329 1.00 91.94 112 THR A N 1
ATOM 866 C CA . THR A 1 112 ? 22.048 -0.728 -6.934 1.00 91.94 112 THR A CA 1
ATOM 867 C C . THR A 1 112 ? 21.987 0.602 -6.196 1.00 91.94 112 THR A C 1
ATOM 869 O O . THR A 1 112 ? 21.481 0.665 -5.075 1.00 91.94 112 THR A O 1
ATOM 872 N N . LEU A 1 113 ? 22.453 1.675 -6.841 1.00 93.56 113 LEU A N 1
ATOM 873 C CA . LEU A 1 113 ? 22.389 3.017 -6.271 1.00 93.56 113 LEU A CA 1
ATOM 874 C C . LEU A 1 113 ? 20.935 3.478 -6.116 1.00 93.56 113 LEU A C 1
ATOM 876 O O . LEU A 1 113 ? 20.564 3.992 -5.066 1.00 93.56 113 LEU A O 1
ATOM 880 N N . VAL A 1 114 ? 20.096 3.232 -7.125 1.00 95.06 114 VAL A N 1
ATOM 881 C CA . VAL A 1 114 ? 18.660 3.554 -7.083 1.00 95.06 114 VAL A CA 1
ATOM 882 C C . VAL A 1 114 ? 17.971 2.871 -5.901 1.00 95.06 114 VAL A C 1
ATOM 884 O O . VAL A 1 114 ? 17.224 3.515 -5.162 1.00 95.06 114 VAL A O 1
ATOM 887 N N . TRP A 1 115 ? 18.256 1.586 -5.677 1.00 92.06 115 TRP A N 1
ATOM 888 C CA . TRP A 1 115 ? 17.737 0.840 -4.534 1.00 92.06 115 TRP A CA 1
ATOM 889 C C . TRP A 1 115 ? 18.200 1.425 -3.191 1.00 92.06 115 TRP A C 1
ATOM 891 O O . TRP A 1 115 ? 17.381 1.634 -2.296 1.00 92.06 115 TRP A O 1
ATOM 901 N N . GLN A 1 116 ? 19.490 1.744 -3.054 1.00 92.81 116 GLN A N 1
ATOM 902 C CA . GLN A 1 116 ? 20.043 2.343 -1.833 1.00 92.81 116 GLN A CA 1
ATOM 903 C C . GLN A 1 116 ? 19.437 3.718 -1.530 1.00 92.81 116 GLN A C 1
ATOM 905 O O . GLN A 1 116 ? 19.071 3.990 -0.386 1.00 92.81 116 GLN A O 1
ATOM 910 N N . VAL A 1 117 ? 19.281 4.565 -2.550 1.00 94.69 117 VAL A N 1
ATOM 911 C CA . VAL A 1 117 ? 18.638 5.879 -2.413 1.00 94.69 117 VAL A CA 1
ATOM 912 C C . VAL A 1 117 ? 17.165 5.722 -2.033 1.00 94.69 117 VAL A C 1
ATOM 914 O O . VAL A 1 117 ? 16.692 6.430 -1.146 1.00 94.69 117 VAL A O 1
ATOM 917 N N . GLY A 1 118 ? 16.452 4.763 -2.633 1.00 93.31 118 GLY A N 1
ATOM 918 C CA . GLY A 1 118 ? 15.071 4.443 -2.262 1.00 93.31 118 GLY A CA 1
ATOM 919 C C . GLY A 1 118 ? 14.943 4.018 -0.796 1.00 93.31 118 GLY A C 1
ATOM 920 O O . GLY A 1 118 ? 14.105 4.551 -0.068 1.00 93.31 118 GLY A O 1
ATOM 921 N N . LEU A 1 119 ? 15.818 3.124 -0.324 1.00 92.50 119 LEU A N 1
ATOM 922 C CA . LEU A 1 119 ? 15.868 2.714 1.084 1.00 92.50 119 LEU A CA 1
ATOM 923 C C . LEU A 1 119 ? 16.155 3.887 2.026 1.00 92.50 119 LEU A C 1
ATOM 925 O O . LEU A 1 119 ? 15.511 4.017 3.069 1.00 92.50 119 LEU A O 1
ATOM 929 N N . PHE A 1 120 ? 17.100 4.749 1.656 1.00 94.75 120 PHE A N 1
ATOM 930 C CA . PHE A 1 120 ? 17.430 5.938 2.434 1.00 94.75 120 PHE A CA 1
ATOM 931 C C . PHE A 1 120 ? 16.249 6.917 2.506 1.00 94.75 120 PHE A C 1
ATOM 933 O O . PHE A 1 120 ? 15.925 7.405 3.589 1.00 94.75 120 PHE A O 1
ATOM 940 N N . ALA A 1 121 ? 15.555 7.148 1.389 1.00 94.56 121 ALA A N 1
ATOM 941 C CA . ALA A 1 121 ? 14.350 7.974 1.347 1.00 94.56 121 ALA A CA 1
ATOM 942 C C . ALA A 1 121 ? 13.231 7.403 2.236 1.00 94.56 121 ALA A C 1
ATOM 944 O O . ALA A 1 121 ? 12.603 8.153 2.983 1.00 94.56 121 ALA A O 1
ATOM 945 N N . CYS A 1 122 ? 13.024 6.080 2.227 1.00 91.75 122 CYS A N 1
ATOM 946 C CA . CYS A 1 122 ? 12.080 5.403 3.125 1.00 91.75 122 CYS A CA 1
ATOM 947 C C . CYS A 1 122 ? 12.431 5.604 4.602 1.00 91.75 122 CYS A C 1
ATOM 949 O O . CYS A 1 122 ? 11.553 5.931 5.402 1.00 91.75 122 CYS A O 1
ATOM 951 N N . LEU A 1 123 ? 13.706 5.452 4.967 1.00 94.12 123 LEU A N 1
ATOM 952 C CA . LEU A 1 123 ? 14.162 5.674 6.339 1.00 94.12 123 LEU A CA 1
ATOM 953 C C . LEU A 1 123 ? 13.939 7.127 6.776 1.00 94.12 123 LEU A C 1
ATOM 955 O O . LEU A 1 123 ? 13.429 7.375 7.870 1.00 94.12 123 LEU A O 1
ATOM 959 N N . LEU A 1 124 ? 14.289 8.082 5.912 1.00 95.38 124 LEU A N 1
ATOM 960 C CA . LEU A 1 124 ? 14.101 9.503 6.181 1.00 95.38 124 LEU A CA 1
ATOM 961 C C . LEU A 1 124 ? 12.615 9.855 6.330 1.00 95.38 124 LEU A C 1
ATOM 963 O O . LEU A 1 124 ? 12.264 10.578 7.258 1.00 95.38 124 LEU A O 1
ATOM 967 N N . SER A 1 125 ? 11.740 9.302 5.484 1.00 93.44 125 SER A N 1
ATOM 968 C CA . SER A 1 125 ? 10.284 9.466 5.613 1.00 93.44 125 SER A CA 1
ATOM 969 C C . SER A 1 125 ? 9.783 8.963 6.958 1.00 93.44 125 SER A C 1
ATOM 971 O O . SER A 1 125 ? 9.095 9.696 7.659 1.00 93.44 125 SER A O 1
ATOM 973 N N . GLY A 1 126 ? 10.198 7.763 7.377 1.00 92.56 126 GLY A N 1
ATOM 974 C CA . GLY A 1 126 ? 9.816 7.214 8.679 1.00 92.56 126 GLY A CA 1
ATOM 975 C C . GLY A 1 126 ? 10.288 8.081 9.851 1.00 92.56 126 GLY A C 1
ATOM 976 O O . GLY A 1 126 ? 9.545 8.285 10.816 1.00 92.56 126 GLY A O 1
ATOM 977 N N . LEU A 1 127 ? 11.493 8.654 9.762 1.00 95.62 127 LEU A N 1
ATOM 978 C CA . LEU A 1 127 ? 12.002 9.595 10.762 1.00 95.62 127 LEU A CA 1
ATOM 979 C C . LEU A 1 127 ? 11.168 10.886 10.796 1.00 95.62 127 LEU A C 1
ATOM 981 O O . LEU A 1 127 ? 10.784 11.343 11.874 1.00 95.62 127 LEU A O 1
ATOM 985 N N . LEU A 1 128 ? 10.862 11.452 9.625 1.00 93.38 128 LEU A N 1
ATOM 986 C CA . LEU A 1 128 ? 10.049 12.661 9.490 1.00 93.38 128 LEU A CA 1
ATOM 987 C C . LEU A 1 128 ? 8.616 12.443 9.981 1.00 93.38 128 LEU A C 1
ATOM 989 O O . LEU A 1 128 ? 8.081 13.301 10.676 1.00 93.38 128 LEU A O 1
ATOM 993 N N . GLU A 1 129 ? 8.009 11.298 9.684 1.00 91.88 129 GLU A N 1
ATOM 994 C CA . GLU A 1 129 ? 6.678 10.921 10.169 1.00 91.88 129 GLU A CA 1
ATOM 995 C C . GLU A 1 129 ? 6.670 10.747 11.689 1.00 91.88 129 GLU A C 1
ATOM 997 O O . GLU A 1 129 ? 5.768 11.243 12.365 1.00 91.88 129 GLU A O 1
ATOM 1002 N N . THR A 1 130 ? 7.708 10.118 12.246 1.00 93.69 130 THR A N 1
ATOM 1003 C CA . THR A 1 130 ? 7.858 9.956 13.699 1.00 93.69 130 THR A CA 1
ATOM 1004 C C . THR A 1 130 ? 8.005 11.311 14.390 1.00 93.69 130 THR A C 1
ATOM 1006 O O . THR A 1 130 ? 7.337 11.570 15.390 1.00 93.69 130 THR A O 1
ATOM 1009 N N . ALA A 1 131 ? 8.833 12.207 13.846 1.00 93.75 131 ALA A N 1
ATOM 1010 C CA . ALA A 1 131 ? 8.977 13.569 14.358 1.00 93.75 131 ALA A CA 1
ATOM 1011 C C . ALA A 1 131 ? 7.681 14.387 14.184 1.00 93.75 131 ALA A C 1
ATOM 1013 O O . ALA A 1 131 ? 7.266 15.118 15.085 1.00 93.75 131 ALA A O 1
ATOM 1014 N N . GLY A 1 132 ? 7.006 14.234 13.045 1.00 92.56 132 GLY A N 1
ATOM 1015 C CA . GLY A 1 132 ? 5.755 14.914 12.721 1.00 92.56 132 GLY A CA 1
ATOM 1016 C C . GLY A 1 132 ? 4.577 14.461 13.583 1.00 92.56 132 GLY A C 1
ATOM 1017 O O . GLY A 1 132 ? 3.704 15.273 13.895 1.00 92.56 132 GLY A O 1
ATOM 1018 N N . ALA A 1 133 ? 4.565 13.207 14.042 1.00 92.56 133 ALA A N 1
ATOM 1019 C CA . ALA A 1 133 ? 3.499 12.658 14.877 1.00 92.56 133 ALA A CA 1
ATOM 1020 C C . ALA A 1 133 ? 3.293 13.442 16.188 1.00 92.56 133 ALA A C 1
ATOM 1022 O O . ALA A 1 133 ? 2.160 13.550 16.659 1.00 92.56 133 ALA A O 1
ATOM 1023 N N . PHE A 1 134 ? 4.344 14.061 16.740 1.00 94.06 134 PHE A N 1
ATOM 1024 C CA . PHE A 1 134 ? 4.249 14.905 17.940 1.00 94.06 134 PHE A CA 1
ATOM 1025 C C . PHE A 1 134 ? 3.476 16.210 17.703 1.00 94.06 134 PHE A C 1
ATOM 1027 O O . PHE A 1 134 ? 2.816 16.717 18.611 1.00 94.06 134 PHE A O 1
ATOM 1034 N N . PHE A 1 135 ? 3.524 16.742 16.480 1.00 92.94 135 PHE A N 1
ATOM 1035 C CA . PHE A 1 135 ? 2.880 18.004 16.104 1.00 92.94 135 PHE A CA 1
ATOM 1036 C C . PHE A 1 135 ? 1.592 17.807 15.296 1.00 92.94 135 PHE A C 1
ATOM 1038 O O . PHE A 1 135 ? 0.826 18.757 15.124 1.00 92.94 135 PHE A O 1
ATOM 1045 N N . GLY A 1 136 ? 1.317 16.589 14.821 1.00 88.44 136 GLY A N 1
ATOM 1046 C CA . GLY A 1 136 ? 0.185 16.301 13.937 1.00 88.44 136 GLY A CA 1
ATOM 1047 C C . GLY A 1 136 ? -1.165 16.696 14.536 1.00 88.44 136 GLY A C 1
ATOM 1048 O O . GLY A 1 136 ? -2.011 17.276 13.855 1.00 88.44 136 GLY A O 1
ATOM 1049 N N . ASP A 1 137 ? -1.344 16.467 15.837 1.00 89.75 137 ASP A N 1
ATOM 1050 C CA . ASP A 1 137 ? -2.594 16.775 16.534 1.00 89.75 137 ASP A CA 1
ATOM 1051 C C . ASP A 1 137 ? -2.803 18.290 16.722 1.00 89.75 137 ASP A C 1
ATOM 1053 O O . ASP A 1 137 ? -3.934 18.781 16.663 1.00 89.75 137 ASP A O 1
ATOM 1057 N N . TRP A 1 138 ? -1.711 19.049 16.881 1.00 92.88 138 TRP A N 1
ATOM 1058 C CA . TRP A 1 138 ? -1.731 20.512 16.890 1.00 92.88 138 TRP A CA 1
ATOM 1059 C C . TRP A 1 138 ? -2.066 21.053 15.498 1.00 92.88 138 TRP A C 1
ATOM 1061 O O . TRP A 1 138 ? -2.993 21.856 15.363 1.00 92.88 138 TRP A O 1
ATOM 1071 N N . LEU A 1 139 ? -1.397 20.552 14.456 1.00 89.56 139 LEU A N 1
ATOM 1072 C CA . LEU A 1 139 ? -1.614 20.987 13.077 1.00 89.56 139 LEU A CA 1
ATOM 1073 C C . LEU A 1 139 ? -3.055 20.720 12.625 1.00 89.56 139 LEU A C 1
ATOM 1075 O O . LEU A 1 139 ? -3.700 21.606 12.062 1.00 89.56 139 LEU A O 1
ATOM 1079 N N . ARG A 1 140 ? -3.609 19.546 12.955 1.00 90.62 140 ARG A N 1
ATOM 1080 C CA . ARG A 1 140 ? -5.008 19.193 12.657 1.00 90.62 140 ARG A CA 1
ATOM 1081 C C . ARG A 1 140 ? -6.012 20.168 13.279 1.00 90.62 140 ARG A C 1
ATOM 1083 O O . ARG A 1 140 ? -7.058 20.411 12.686 1.00 90.62 140 ARG A O 1
ATOM 1090 N N . ARG A 1 141 ? -5.731 20.699 14.475 1.00 92.31 141 ARG A N 1
ATOM 1091 C CA . ARG A 1 141 ? -6.625 21.640 15.179 1.00 92.31 141 ARG A CA 1
ATOM 1092 C C . ARG A 1 141 ? -6.547 23.063 14.622 1.00 92.31 141 ARG A C 1
ATOM 1094 O O . ARG A 1 141 ? -7.546 23.769 14.685 1.00 92.31 141 ARG A O 1
ATOM 1101 N N . HIS A 1 142 ? -5.398 23.460 14.077 1.00 94.06 142 HIS A N 1
ATOM 1102 C CA . HIS A 1 142 ? -5.170 24.807 13.537 1.00 94.06 142 HIS A CA 1
ATOM 1103 C C . HIS A 1 142 ? -5.399 24.904 12.023 1.00 94.06 142 HIS A C 1
ATOM 1105 O O . HIS A 1 142 ? -5.553 26.001 11.493 1.00 94.06 142 HIS A O 1
ATOM 1111 N N . THR A 1 143 ? -5.455 23.774 11.318 1.00 91.62 143 THR A N 1
ATOM 1112 C CA . THR A 1 143 ? -5.721 23.749 9.877 1.00 91.62 143 THR A CA 1
ATOM 1113 C C . THR A 1 143 ? -7.230 23.724 9.612 1.00 91.62 143 THR A C 1
ATOM 1115 O O . THR A 1 143 ? -7.935 22.887 10.186 1.00 91.62 143 THR A O 1
ATOM 1118 N N . PRO A 1 144 ?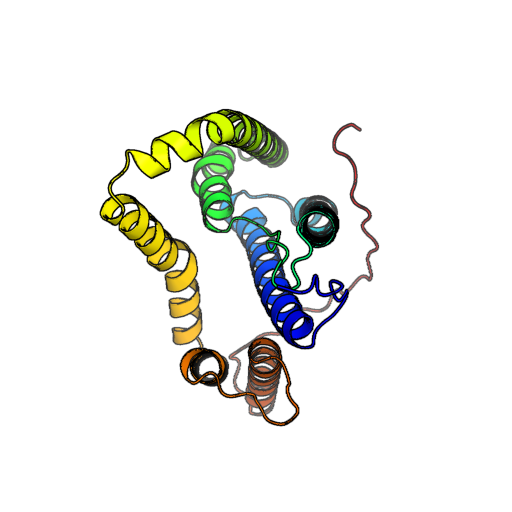 -7.760 24.580 8.716 1.00 93.62 144 PRO A N 1
ATOM 1119 C CA . PRO A 1 144 ? -9.161 24.523 8.321 1.00 93.62 144 PRO A CA 1
ATOM 1120 C C . PRO A 1 144 ? -9.528 23.138 7.781 1.00 93.62 144 PRO A C 1
ATOM 1122 O O . PRO A 1 144 ? -8.847 22.602 6.905 1.00 93.62 144 PRO A O 1
ATOM 1125 N N . ARG A 1 145 ? -10.651 22.570 8.241 1.00 90.88 145 ARG A N 1
ATOM 1126 C CA . ARG A 1 145 ? -11.119 21.247 7.778 1.00 90.88 145 ARG A CA 1
ATOM 1127 C C . ARG A 1 145 ? -11.263 21.174 6.259 1.00 90.88 145 ARG A C 1
ATOM 1129 O O . ARG A 1 145 ? -10.966 20.137 5.682 1.00 90.88 145 ARG A O 1
ATOM 1136 N N . ALA A 1 146 ? -11.670 22.272 5.621 1.00 92.50 146 ALA A N 1
ATOM 1137 C CA . ALA A 1 146 ? -11.772 22.356 4.168 1.00 92.50 146 ALA A CA 1
ATOM 1138 C C . ALA A 1 146 ? -10.429 22.073 3.473 1.00 92.50 146 ALA A C 1
ATOM 1140 O O . ALA A 1 146 ? -10.413 21.309 2.518 1.00 92.50 146 ALA A O 1
ATOM 1141 N N . ALA A 1 147 ? -9.312 22.596 3.994 1.00 92.00 147 ALA A N 1
ATOM 1142 C CA . ALA A 1 147 ? -7.976 22.382 3.430 1.00 92.00 147 ALA A CA 1
ATOM 1143 C C . ALA A 1 147 ? -7.476 20.935 3.620 1.00 92.00 147 ALA A C 1
ATOM 1145 O O . ALA A 1 147 ? -6.840 20.359 2.734 1.00 92.00 147 ALA A O 1
ATOM 1146 N N . LEU A 1 148 ? -7.804 20.313 4.758 1.00 89.69 148 LEU A N 1
ATOM 1147 C CA . LEU A 1 148 ? -7.485 18.903 5.010 1.00 89.69 148 LEU A CA 1
ATOM 1148 C C . LEU A 1 148 ? -8.298 17.971 4.101 1.00 89.69 148 LEU A C 1
ATOM 1150 O O . LEU A 1 148 ? -7.758 17.032 3.525 1.00 89.69 148 LEU A O 1
ATOM 1154 N N . LEU A 1 149 ? -9.596 18.241 3.943 1.00 92.94 149 LEU A N 1
ATOM 1155 C CA . LEU A 1 149 ? -10.476 17.415 3.118 1.00 92.94 149 LEU A CA 1
ATOM 1156 C C . LEU A 1 149 ? -10.206 17.598 1.621 1.00 92.94 149 LEU A C 1
ATOM 1158 O O . LEU A 1 149 ? -10.235 16.615 0.886 1.00 92.94 149 LEU A O 1
ATOM 1162 N N . SER A 1 150 ? -9.910 18.820 1.165 1.00 93.88 150 SER A N 1
ATOM 1163 C CA . SER A 1 150 ? -9.619 19.085 -0.248 1.00 93.88 150 SER A CA 1
ATOM 1164 C C . SER A 1 150 ? -8.329 18.413 -0.705 1.00 93.88 150 SER A C 1
ATOM 1166 O O . SER A 1 150 ? -8.289 17.844 -1.792 1.00 93.88 150 SER A O 1
ATOM 1168 N N . SER A 1 151 ? -7.281 18.452 0.123 1.00 90.06 151 SER A N 1
ATOM 1169 C CA . SER A 1 151 ? -6.004 17.806 -0.198 1.00 90.06 151 SER A CA 1
ATOM 1170 C C . SER A 1 151 ? -6.150 16.283 -0.252 1.00 90.06 151 SER A C 1
ATOM 1172 O O . SER A 1 151 ? -5.730 15.670 -1.233 1.00 90.06 151 SER A O 1
ATOM 1174 N N . LEU A 1 152 ? -6.834 15.681 0.727 1.00 89.25 152 LEU A N 1
ATOM 1175 C CA . LEU A 1 152 ? -7.118 14.245 0.736 1.00 89.25 152 LEU A CA 1
ATOM 1176 C C . LEU A 1 152 ? -7.961 13.808 -0.474 1.00 89.25 152 LEU A C 1
ATOM 1178 O O . LEU A 1 152 ? -7.637 12.812 -1.118 1.00 89.25 152 LEU A O 1
ATOM 1182 N N . ALA A 1 153 ? -9.014 14.560 -0.807 1.00 91.44 153 ALA A N 1
ATOM 1183 C CA . ALA A 1 153 ? -9.861 14.273 -1.964 1.00 91.44 153 ALA A CA 1
ATOM 1184 C C . ALA A 1 153 ? -9.082 14.374 -3.283 1.00 91.44 153 ALA A C 1
ATOM 1186 O O . ALA A 1 153 ? -9.239 13.516 -4.150 1.00 91.44 153 ALA A O 1
ATOM 1187 N N . GLY A 1 154 ? -8.215 15.385 -3.413 1.00 90.62 154 GLY A N 1
ATOM 1188 C CA . GLY A 1 154 ? -7.334 15.544 -4.567 1.00 90.62 154 GLY A CA 1
ATOM 1189 C C . GLY A 1 154 ? -6.435 14.327 -4.759 1.00 90.62 154 GLY A C 1
ATOM 1190 O O . GLY A 1 154 ? -6.461 13.726 -5.828 1.00 90.62 154 GLY A O 1
ATOM 1191 N N . VAL A 1 155 ? -5.721 13.910 -3.708 1.00 87.12 155 VAL A N 1
ATOM 1192 C CA . VAL A 1 155 ? -4.838 12.730 -3.748 1.00 87.12 155 VAL A CA 1
ATOM 1193 C C . VAL A 1 155 ? -5.613 11.451 -4.075 1.00 87.12 155 VAL A C 1
ATOM 1195 O O . VAL A 1 155 ? -5.166 10.657 -4.902 1.00 87.12 155 VAL A O 1
ATOM 1198 N N . ALA A 1 156 ? -6.786 11.257 -3.468 1.00 87.75 156 ALA A N 1
ATOM 1199 C CA . ALA A 1 156 ? -7.619 10.088 -3.727 1.00 87.75 156 ALA A CA 1
ATOM 1200 C C . ALA A 1 156 ? -8.105 10.033 -5.185 1.00 87.75 156 ALA A C 1
ATOM 1202 O O . ALA A 1 156 ? -8.063 8.974 -5.807 1.00 87.75 156 ALA A O 1
ATOM 1203 N N . LEU A 1 157 ? -8.528 11.162 -5.756 1.00 90.06 157 LEU A N 1
ATOM 1204 C CA . LEU A 1 157 ? -8.978 11.217 -7.146 1.00 90.06 157 LEU A CA 1
ATOM 1205 C C . LEU A 1 157 ? -7.823 11.014 -8.127 1.00 90.06 157 LEU A C 1
ATOM 1207 O O . LEU A 1 157 ? -7.941 10.182 -9.023 1.00 90.06 157 LEU A O 1
ATOM 1211 N N . THR A 1 158 ? -6.718 11.745 -7.973 1.00 86.00 158 THR A N 1
ATOM 1212 C CA . THR A 1 158 ? -5.644 11.762 -8.977 1.00 86.00 158 THR A CA 1
ATOM 1213 C C . THR A 1 158 ? -4.728 10.548 -8.894 1.00 86.00 158 THR A C 1
ATOM 1215 O O . THR A 1 158 ? -4.462 9.927 -9.920 1.00 86.00 158 THR A O 1
ATOM 1218 N N . PHE A 1 159 ? -4.253 10.193 -7.698 1.00 78.88 159 PHE A N 1
ATOM 1219 C CA . PHE A 1 159 ? -3.232 9.153 -7.533 1.00 78.88 159 PHE A CA 1
ATOM 1220 C C . PHE A 1 159 ? -3.814 7.767 -7.282 1.00 78.88 159 PHE A C 1
ATOM 1222 O O . PHE A 1 159 ? -3.186 6.781 -7.657 1.00 78.88 159 PHE A O 1
ATOM 1229 N N . ILE A 1 160 ? -4.989 7.681 -6.652 1.00 83.00 160 ILE A N 1
ATOM 1230 C CA . ILE A 1 160 ? -5.599 6.390 -6.316 1.00 83.00 160 ILE A CA 1
ATOM 1231 C C . ILE A 1 160 ? -6.630 6.003 -7.378 1.00 83.00 160 ILE A C 1
ATOM 1233 O O . ILE A 1 160 ? -6.514 4.937 -7.964 1.00 83.00 160 ILE A O 1
ATOM 1237 N N . ALA A 1 161 ? -7.619 6.848 -7.677 1.00 87.94 161 ALA A N 1
ATOM 1238 C CA . ALA A 1 161 ? -8.750 6.450 -8.519 1.00 87.94 161 ALA A CA 1
ATOM 1239 C C . ALA A 1 161 ? -8.474 6.538 -10.030 1.00 87.94 161 ALA A C 1
ATOM 1241 O O . ALA A 1 161 ? -8.801 5.606 -10.766 1.00 87.94 161 ALA A O 1
ATOM 1242 N N . LEU A 1 162 ? -7.899 7.646 -10.509 1.00 88.38 162 LEU A N 1
ATOM 1243 C CA . LEU A 1 162 ? -7.868 7.971 -11.941 1.00 88.38 162 LEU A CA 1
ATOM 1244 C C . LEU A 1 162 ? -7.160 6.904 -12.792 1.00 88.38 162 LEU A C 1
ATOM 1246 O O . LEU A 1 162 ? -7.663 6.534 -13.852 1.00 88.38 162 LEU A O 1
ATOM 1250 N N . GLY A 1 163 ? -6.040 6.360 -12.307 1.00 83.44 163 GLY A N 1
ATOM 1251 C CA . GLY A 1 163 ? -5.315 5.287 -12.993 1.00 83.44 163 GLY A CA 1
ATOM 1252 C C . GLY A 1 163 ? -6.159 4.021 -13.177 1.00 83.44 163 GLY A C 1
ATOM 1253 O O . GLY A 1 163 ? -6.241 3.489 -14.284 1.00 83.44 163 GLY A O 1
ATOM 1254 N N . PHE A 1 164 ? -6.851 3.572 -12.125 1.00 85.12 164 PHE A N 1
ATOM 1255 C CA . PHE A 1 164 ? -7.730 2.401 -12.209 1.00 85.12 164 PHE A CA 1
ATOM 1256 C C . PHE A 1 164 ? -8.971 2.667 -13.060 1.00 85.12 164 PHE A C 1
ATOM 1258 O O . PHE A 1 164 ? -9.398 1.786 -13.801 1.00 85.12 164 PHE A O 1
ATOM 1265 N N . ILE A 1 165 ? -9.519 3.885 -13.019 1.00 90.50 165 ILE A N 1
ATOM 1266 C CA . ILE A 1 165 ? -10.620 4.284 -13.904 1.00 90.50 165 ILE A CA 1
ATOM 1267 C C . ILE A 1 165 ? -10.193 4.127 -15.366 1.00 90.50 165 ILE A C 1
ATOM 1269 O O . ILE A 1 165 ? -10.907 3.494 -16.144 1.00 90.50 165 ILE A O 1
ATOM 1273 N N . PHE A 1 166 ? -9.012 4.626 -15.741 1.00 89.38 166 PHE A N 1
ATOM 1274 C CA . PHE A 1 166 ? -8.506 4.448 -17.101 1.00 89.38 166 PHE A CA 1
ATOM 1275 C C . PHE A 1 166 ? -8.308 2.976 -17.470 1.00 89.38 166 PHE A C 1
ATOM 1277 O O . PHE A 1 166 ? -8.668 2.591 -18.579 1.00 89.38 166 PHE A O 1
ATOM 1284 N N . GLN A 1 167 ? -7.823 2.135 -16.554 1.00 86.25 167 GLN A N 1
ATOM 1285 C CA . GLN A 1 167 ? -7.709 0.690 -16.797 1.00 86.25 167 GLN A CA 1
ATOM 1286 C C . GLN A 1 167 ? -9.075 0.019 -17.011 1.00 86.25 167 GLN A C 1
ATOM 1288 O O . GLN A 1 167 ? -9.217 -0.806 -17.914 1.00 86.25 167 GLN A O 1
ATOM 1293 N N . ILE A 1 168 ? -10.099 0.404 -16.242 1.00 90.94 168 ILE A N 1
ATOM 1294 C CA . ILE A 1 168 ? -11.466 -0.114 -16.408 1.00 90.94 168 ILE A CA 1
ATOM 1295 C C . ILE A 1 168 ? -12.009 0.249 -17.795 1.00 90.94 168 ILE A C 1
ATOM 1297 O O . ILE A 1 168 ? -12.551 -0.613 -18.486 1.00 90.94 168 ILE A O 1
ATOM 1301 N N . PHE A 1 169 ? -11.834 1.499 -18.230 1.00 91.00 169 PHE A N 1
ATOM 1302 C CA . PHE A 1 169 ? -12.292 1.948 -19.549 1.00 91.00 169 PHE A CA 1
ATOM 1303 C C . PHE A 1 169 ? -11.432 1.442 -20.713 1.00 91.00 169 PHE A C 1
ATOM 1305 O O . PHE A 1 169 ? -11.935 1.359 -21.831 1.00 91.00 169 PHE A O 1
ATOM 1312 N N . ALA A 1 170 ? -10.174 1.069 -20.473 1.00 89.50 170 ALA A N 1
ATOM 1313 C CA . ALA A 1 170 ? -9.325 0.422 -21.471 1.00 89.50 170 ALA A CA 1
ATOM 1314 C C . ALA A 1 170 ? -9.748 -1.033 -21.746 1.00 89.50 170 ALA A C 1
ATOM 1316 O O . ALA A 1 170 ? -9.493 -1.560 -22.827 1.00 89.50 170 ALA A O 1
ATOM 1317 N N . SER A 1 171 ? -10.395 -1.705 -20.788 1.00 88.56 171 SER A N 1
ATOM 1318 C CA . SER A 1 171 ? -10.878 -3.089 -20.932 1.00 88.56 171 SER A CA 1
ATOM 1319 C C . SER A 1 171 ? -12.277 -3.273 -20.322 1.00 88.56 171 SER A C 1
ATOM 1321 O O . SER A 1 171 ? -12.472 -4.078 -19.402 1.00 88.56 171 SER A O 1
ATOM 1323 N N . PRO A 1 172 ? -13.291 -2.558 -20.848 1.00 90.56 172 PRO A N 1
ATOM 1324 C CA . PRO A 1 172 ? -14.605 -2.459 -20.217 1.00 90.56 172 PRO A CA 1
ATOM 1325 C C . PRO A 1 172 ? -15.347 -3.797 -20.207 1.00 90.56 172 PRO A C 1
ATOM 1327 O O . PRO A 1 172 ? -16.079 -4.078 -19.261 1.00 90.56 172 PRO A O 1
ATOM 1330 N N . ALA A 1 173 ? -15.113 -4.650 -21.211 1.00 88.25 173 ALA A N 1
ATOM 1331 C CA . ALA A 1 173 ? -15.732 -5.971 -21.319 1.00 88.25 173 ALA A CA 1
ATOM 1332 C C . ALA A 1 173 ? -15.454 -6.866 -20.096 1.00 88.25 173 ALA A C 1
ATOM 1334 O O . ALA A 1 173 ? -16.317 -7.642 -19.694 1.00 88.25 173 ALA A O 1
ATOM 1335 N N . VAL A 1 174 ? -14.271 -6.736 -19.487 1.00 89.69 174 VAL A N 1
ATOM 1336 C CA . VAL A 1 174 ? -13.853 -7.540 -18.329 1.00 89.69 174 VAL A CA 1
ATOM 1337 C C . VAL A 1 174 ? -14.093 -6.791 -17.016 1.00 89.69 174 VAL A C 1
ATOM 1339 O O . VAL A 1 174 ? -14.480 -7.397 -16.019 1.00 89.69 174 VAL A O 1
ATOM 1342 N N . ALA A 1 175 ? -13.869 -5.474 -16.999 1.00 90.50 175 ALA A N 1
ATOM 1343 C CA . ALA A 1 175 ? -13.750 -4.707 -15.760 1.00 90.50 175 ALA A CA 1
ATOM 1344 C C . ALA A 1 175 ? -15.039 -3.993 -15.313 1.00 90.50 175 ALA A C 1
ATOM 1346 O O . ALA A 1 175 ? -15.216 -3.736 -14.119 1.00 90.50 175 ALA A O 1
ATOM 1347 N N . LEU A 1 176 ? -15.963 -3.690 -16.233 1.00 93.00 176 LEU A N 1
ATOM 1348 C CA . LEU A 1 176 ? -17.144 -2.877 -15.919 1.00 93.00 176 LEU A CA 1
ATOM 1349 C C . LEU A 1 176 ? -18.131 -3.619 -15.008 1.00 93.00 176 LEU A C 1
ATOM 1351 O O . LEU A 1 176 ? -18.628 -3.041 -14.044 1.00 93.00 176 LEU A O 1
ATOM 1355 N N . LEU A 1 177 ? -18.370 -4.910 -15.258 1.00 92.44 177 LEU A N 1
ATOM 1356 C CA . LEU A 1 177 ? -19.258 -5.736 -14.431 1.00 92.44 177 LEU A CA 1
ATOM 1357 C C . LEU A 1 177 ? -18.747 -5.890 -12.980 1.00 92.44 177 LEU A C 1
ATOM 1359 O O . LEU A 1 177 ? -19.515 -5.589 -12.062 1.00 92.44 177 LEU A O 1
ATOM 1363 N N . PRO A 1 178 ? -17.475 -6.272 -12.727 1.00 91.38 178 PRO A N 1
ATOM 1364 C CA . PRO A 1 178 ? -16.893 -6.255 -11.383 1.00 91.38 178 PRO A CA 1
ATOM 1365 C C . PRO A 1 178 ? -16.986 -4.891 -10.698 1.00 91.38 178 PRO A C 1
ATOM 1367 O O . PRO A 1 178 ? -17.378 -4.820 -9.534 1.00 91.38 178 PRO A O 1
ATOM 1370 N N . MET A 1 179 ? -16.685 -3.804 -11.418 1.00 91.50 179 MET A N 1
ATOM 1371 C CA . MET A 1 179 ? -16.789 -2.444 -10.881 1.00 91.50 179 MET A CA 1
ATOM 1372 C C . MET A 1 179 ? -18.221 -2.132 -10.431 1.00 91.50 179 MET A C 1
ATOM 1374 O O . MET A 1 179 ? -18.419 -1.662 -9.310 1.00 91.50 179 MET A O 1
ATOM 1378 N N . MET A 1 180 ? -19.228 -2.411 -11.267 1.00 90.31 180 MET A N 1
ATOM 1379 C CA . MET A 1 180 ? -20.630 -2.178 -10.903 1.00 90.31 180 MET A CA 1
ATOM 1380 C C . MET A 1 180 ? -21.055 -3.013 -9.693 1.00 90.31 180 MET A C 1
ATOM 1382 O O . MET A 1 180 ? -21.769 -2.500 -8.833 1.00 90.31 180 MET A O 1
ATOM 1386 N N . LEU A 1 181 ? -20.589 -4.261 -9.586 1.00 88.88 181 LEU A N 1
ATOM 1387 C CA . LEU A 1 181 ? -20.876 -5.115 -8.433 1.00 88.88 181 LEU A CA 1
ATOM 1388 C C . LEU A 1 181 ? -20.275 -4.552 -7.136 1.00 88.88 181 LEU A C 1
ATOM 1390 O O . LEU A 1 181 ? -20.976 -4.499 -6.127 1.00 88.88 181 LEU A O 1
ATOM 1394 N N . ILE A 1 182 ? -19.022 -4.083 -7.162 1.00 85.62 182 ILE A N 1
ATOM 1395 C CA . ILE A 1 182 ? -18.383 -3.425 -6.007 1.00 85.62 182 ILE A CA 1
ATOM 1396 C C . ILE A 1 182 ? -19.161 -2.168 -5.621 1.00 85.62 182 ILE A C 1
ATOM 1398 O O . ILE A 1 182 ? -19.528 -2.006 -4.456 1.00 85.62 182 ILE A O 1
ATOM 1402 N N . LEU A 1 183 ? -19.454 -1.294 -6.589 1.00 87.31 183 LEU A N 1
ATOM 1403 C CA . LEU A 1 183 ? -20.206 -0.065 -6.335 1.00 87.31 183 LEU A CA 1
ATOM 1404 C C . LEU A 1 183 ? -21.578 -0.373 -5.737 1.00 87.31 183 LEU A C 1
ATOM 1406 O O . LEU A 1 183 ? -21.965 0.265 -4.764 1.00 87.31 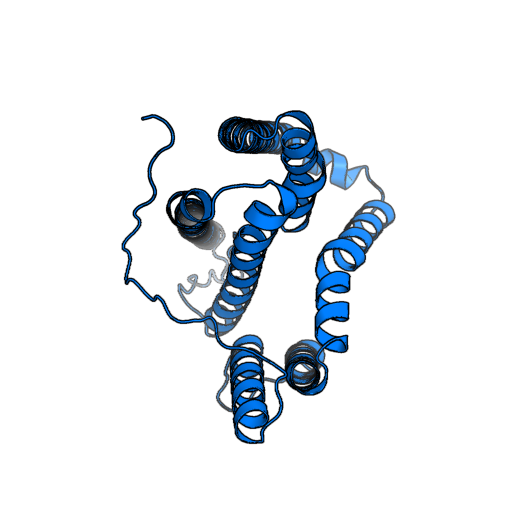183 LEU A O 1
ATOM 1410 N N . PHE A 1 184 ? -22.287 -1.376 -6.253 1.00 86.50 184 PHE A N 1
ATOM 1411 C CA . PHE A 1 184 ? -23.575 -1.788 -5.707 1.00 86.50 184 PHE A CA 1
ATOM 1412 C C . PHE A 1 184 ? -23.445 -2.348 -4.285 1.00 86.50 184 PHE A C 1
ATOM 1414 O O . PHE A 1 184 ? -24.164 -1.905 -3.392 1.00 86.50 184 PHE A O 1
ATOM 1421 N N . ALA A 1 185 ? -22.506 -3.267 -4.045 1.00 81.69 185 ALA A N 1
ATOM 1422 C CA . ALA A 1 185 ? -22.301 -3.879 -2.733 1.00 81.69 185 ALA A CA 1
ATOM 1423 C C . ALA A 1 185 ? -21.993 -2.829 -1.648 1.00 81.69 185 ALA A C 1
ATOM 1425 O O . ALA A 1 185 ? -22.616 -2.838 -0.583 1.00 81.69 185 ALA A O 1
ATOM 1426 N N . TYR A 1 186 ? -21.095 -1.879 -1.934 1.00 78.62 186 TYR A N 1
ATOM 1427 C CA . TYR A 1 186 ? -20.701 -0.849 -0.968 1.00 78.62 186 TYR A CA 1
ATOM 1428 C C . TYR A 1 186 ? -21.689 0.324 -0.886 1.00 78.62 186 TYR A C 1
ATOM 1430 O O . TYR A 1 186 ? -21.998 0.773 0.220 1.00 78.62 186 TYR A O 1
ATOM 1438 N N . ALA A 1 187 ? -22.226 0.816 -2.010 1.00 81.56 187 ALA A N 1
ATOM 1439 C CA . ALA A 1 187 ? -23.140 1.963 -2.007 1.00 81.56 187 ALA A CA 1
ATOM 1440 C C . ALA A 1 187 ? -24.539 1.593 -1.501 1.00 81.56 187 ALA A C 1
ATOM 1442 O O . ALA A 1 187 ? -25.124 2.340 -0.716 1.00 81.56 187 ALA A O 1
ATOM 1443 N N . ALA A 1 188 ? -25.069 0.433 -1.901 1.00 77.69 188 ALA A N 1
ATOM 1444 C CA . ALA A 1 188 ? -26.390 -0.017 -1.464 1.00 77.69 188 ALA A CA 1
ATOM 1445 C C . ALA A 1 188 ? -26.363 -0.656 -0.062 1.00 77.69 188 ALA A C 1
ATOM 1447 O O . ALA A 1 188 ? -27.422 -0.933 0.502 1.00 77.69 188 ALA A O 1
ATOM 1448 N N . LYS A 1 189 ? -25.169 -0.891 0.514 1.00 71.94 189 LYS A N 1
ATOM 1449 C CA . LYS A 1 189 ? -24.961 -1.621 1.782 1.00 71.94 189 LYS A CA 1
ATOM 1450 C C . LYS A 1 189 ? -25.672 -2.982 1.796 1.00 71.94 189 LYS A C 1
ATOM 1452 O O . LYS A 1 189 ? -26.093 -3.470 2.849 1.00 71.94 189 LYS A O 1
ATOM 1457 N N . VAL A 1 190 ? -25.839 -3.580 0.616 1.00 69.56 190 VAL A N 1
ATOM 1458 C CA . VAL A 1 190 ? -26.546 -4.846 0.433 1.00 69.56 190 VAL A CA 1
ATOM 1459 C C . VAL A 1 190 ? -25.569 -5.974 0.716 1.00 69.56 190 VAL A C 1
ATOM 1461 O O . VAL A 1 190 ? -24.515 -6.080 0.093 1.00 69.56 190 VAL A O 1
ATOM 1464 N N . LYS A 1 191 ? -25.938 -6.847 1.653 1.00 66.69 191 LYS A N 1
ATOM 1465 C CA . LYS A 1 191 ? -25.213 -8.096 1.874 1.00 66.69 191 LYS A CA 1
ATOM 1466 C C . LYS A 1 191 ? -25.493 -9.020 0.695 1.00 66.69 191 LYS A C 1
ATOM 1468 O O . LYS A 1 191 ? -26.653 -9.312 0.410 1.00 66.69 191 LYS A O 1
ATOM 1473 N N . LEU A 1 192 ? -24.438 -9.464 0.019 1.00 71.69 192 LEU A N 1
ATOM 1474 C CA . LEU A 1 192 ? -24.555 -10.439 -1.059 1.00 71.69 192 LEU A CA 1
ATOM 1475 C C . LEU A 1 192 ? -25.162 -11.753 -0.533 1.00 71.69 192 LEU A C 1
ATOM 1477 O O . LEU A 1 192 ? -25.011 -12.069 0.657 1.00 71.69 192 LEU A O 1
ATOM 1481 N N . PRO A 1 193 ? -25.850 -12.529 -1.394 1.00 64.50 193 PRO A N 1
ATOM 1482 C CA . PRO A 1 193 ? -26.330 -13.854 -1.016 1.00 64.50 193 PRO A CA 1
ATOM 1483 C C . PRO A 1 193 ? -25.156 -14.676 -0.464 1.00 64.50 193 PRO A C 1
ATOM 1485 O O . PRO A 1 193 ? -24.057 -14.617 -1.008 1.00 64.50 193 PRO A O 1
ATOM 1488 N N . LEU A 1 194 ? -25.387 -15.404 0.636 1.00 68.38 194 LEU A N 1
ATOM 1489 C CA . LEU A 1 194 ? -24.383 -16.162 1.414 1.00 68.38 194 LEU A CA 1
ATOM 1490 C C . LEU A 1 194 ? -23.466 -15.329 2.331 1.00 68.38 194 LEU A C 1
ATOM 1492 O O . LEU A 1 194 ? -22.619 -15.902 3.012 1.00 68.38 194 LEU A O 1
ATOM 1496 N N . GLY A 1 195 ? -23.638 -14.004 2.408 1.00 70.75 195 GLY A N 1
ATOM 1497 C CA . GLY A 1 195 ? -22.822 -13.152 3.284 1.00 70.75 195 GLY A CA 1
ATOM 1498 C C . GLY A 1 195 ? -21.362 -13.029 2.838 1.0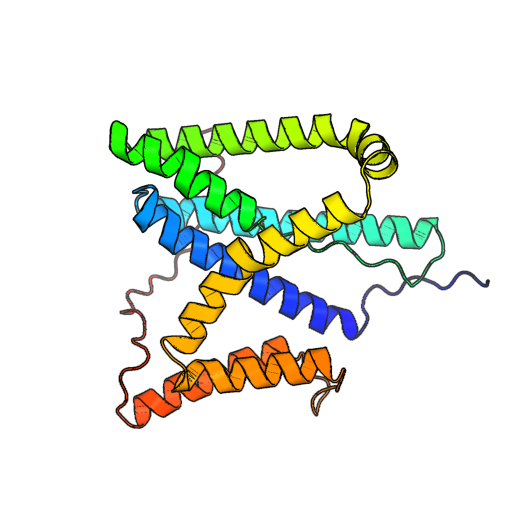0 70.75 195 GLY A C 1
ATOM 1499 O O . GLY A 1 195 ? -20.503 -12.706 3.656 1.00 70.75 195 GLY A O 1
ATOM 1500 N N . LEU A 1 196 ? -21.083 -13.303 1.560 1.00 77.50 196 LEU A N 1
ATOM 1501 C CA . LEU A 1 196 ? -19.746 -13.199 0.987 1.00 77.50 196 LEU A CA 1
ATOM 1502 C C . LEU A 1 196 ? -19.290 -11.729 0.892 1.00 77.50 196 LEU A C 1
ATOM 1504 O O . LEU A 1 196 ? -20.108 -10.865 0.555 1.00 77.50 196 LEU A O 1
ATOM 1508 N N . PRO A 1 197 ? -17.995 -11.443 1.129 1.00 77.56 197 PRO A N 1
ATOM 1509 C CA . PRO A 1 197 ? -17.410 -10.118 0.933 1.00 77.56 197 PRO A CA 1
ATOM 1510 C C . PRO A 1 197 ? -17.610 -9.603 -0.495 1.00 77.56 197 PRO A C 1
ATOM 1512 O O . PRO A 1 197 ? -17.340 -10.318 -1.465 1.00 77.56 197 PRO A O 1
ATOM 1515 N N . GLY A 1 198 ? -18.037 -8.345 -0.634 1.00 79.69 198 GLY A N 1
ATOM 1516 C CA . GLY A 1 198 ? -18.317 -7.734 -1.940 1.00 79.69 198 GLY A CA 1
ATOM 1517 C C . GLY A 1 198 ? -17.099 -7.719 -2.863 1.00 79.69 198 GLY A C 1
ATOM 1518 O O . GLY A 1 198 ? -17.195 -8.096 -4.032 1.00 79.69 198 GLY A O 1
ATOM 1519 N N . GLY A 1 199 ? -15.934 -7.367 -2.311 1.00 79.56 199 GLY A N 1
ATOM 1520 C CA . GLY A 1 199 ? -14.668 -7.377 -3.044 1.00 79.56 199 GLY A CA 1
ATOM 1521 C C . GLY A 1 199 ? -14.269 -8.770 -3.541 1.00 79.56 199 GLY A C 1
ATOM 1522 O O . GLY A 1 199 ? -13.848 -8.913 -4.686 1.00 79.56 199 GLY A O 1
ATOM 1523 N N . PHE A 1 200 ? -14.469 -9.815 -2.731 1.00 82.62 200 PHE A N 1
ATOM 1524 C CA . PHE A 1 200 ? -14.143 -11.191 -3.121 1.00 82.62 200 PHE A CA 1
ATOM 1525 C C . PHE A 1 200 ? -14.971 -11.653 -4.326 1.00 82.62 200 PHE A C 1
ATOM 1527 O O . PHE A 1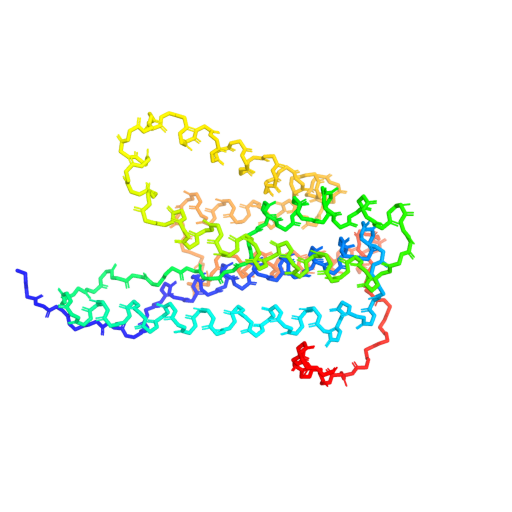 200 ? -14.426 -12.172 -5.302 1.00 82.62 200 PHE A O 1
ATOM 1534 N N . VAL A 1 201 ? -16.283 -11.410 -4.292 1.00 87.75 201 VAL A N 1
ATOM 1535 C CA . VAL A 1 201 ? -17.184 -11.778 -5.393 1.00 87.75 201 VAL A CA 1
ATOM 1536 C C . VAL A 1 201 ? -16.846 -11.004 -6.667 1.00 87.75 201 VAL A C 1
ATOM 1538 O O . VAL A 1 201 ? -16.875 -11.577 -7.754 1.00 87.75 201 VAL A O 1
ATOM 1541 N N . ALA A 1 202 ? -16.465 -9.732 -6.549 1.00 87.62 202 ALA A N 1
ATOM 1542 C CA . ALA A 1 202 ? -16.057 -8.930 -7.696 1.00 87.62 202 ALA A CA 1
ATOM 1543 C C . ALA A 1 202 ? -14.793 -9.460 -8.378 1.00 87.62 202 ALA A C 1
ATOM 1545 O O . ALA A 1 202 ? -14.749 -9.533 -9.606 1.00 87.62 202 ALA A O 1
ATOM 1546 N N . VAL A 1 203 ? -13.790 -9.873 -7.598 1.00 86.62 203 VAL A N 1
ATOM 1547 C CA . VAL A 1 203 ? -12.568 -10.483 -8.140 1.00 86.62 203 VAL A CA 1
ATOM 1548 C C . VAL A 1 203 ? -12.897 -11.783 -8.868 1.00 86.62 203 VAL A C 1
ATOM 1550 O O . VAL A 1 203 ? -12.480 -11.956 -10.011 1.00 86.62 203 VAL A O 1
ATOM 1553 N N . LEU A 1 204 ? -13.689 -12.670 -8.255 1.00 89.69 204 LEU A N 1
ATOM 1554 C CA . LEU A 1 204 ? -14.106 -13.920 -8.900 1.00 89.69 204 LEU A CA 1
ATOM 1555 C C . LEU A 1 204 ? -14.873 -13.671 -10.199 1.00 89.69 204 LEU A C 1
ATOM 1557 O O . LEU A 1 204 ? -14.626 -14.346 -11.198 1.00 89.69 204 LEU A O 1
ATOM 1561 N N . LEU A 1 205 ? -15.772 -12.686 -10.197 1.00 91.88 205 LEU A N 1
ATOM 1562 C CA . LEU A 1 205 ? -16.521 -12.296 -11.382 1.00 91.88 205 LEU A CA 1
ATOM 1563 C C . LEU A 1 205 ? -15.587 -11.787 -12.487 1.00 91.88 205 LEU A C 1
ATOM 1565 O O . LEU A 1 205 ? -15.728 -12.202 -13.633 1.00 91.88 205 LEU A O 1
ATOM 1569 N N . GLY A 1 206 ? -14.615 -10.937 -12.149 1.00 90.75 206 GLY A N 1
ATOM 1570 C CA . GLY A 1 206 ? -13.642 -10.406 -13.107 1.00 90.75 206 GLY A CA 1
ATOM 1571 C C . GLY A 1 206 ? -12.747 -11.491 -13.699 1.00 90.75 206 GLY A C 1
ATOM 1572 O O . GLY A 1 206 ? -12.584 -11.556 -14.916 1.00 90.75 206 GLY A O 1
ATOM 1573 N N . VAL A 1 207 ? -12.231 -12.394 -12.861 1.00 89.94 207 VAL A N 1
ATOM 1574 C CA . VAL A 1 207 ? -11.439 -13.552 -13.305 1.00 89.94 207 VAL A CA 1
ATOM 1575 C C . VAL A 1 207 ? -12.277 -14.462 -14.204 1.00 89.94 207 VAL A C 1
ATOM 1577 O O . VAL A 1 207 ? -11.832 -14.832 -15.289 1.00 89.94 207 VAL A O 1
ATOM 1580 N N . GLY A 1 208 ? -13.504 -14.790 -13.792 1.00 92.38 208 GLY A N 1
ATOM 1581 C CA . GLY A 1 208 ? -14.417 -15.622 -14.576 1.00 92.38 208 GLY A CA 1
ATOM 1582 C C . GLY A 1 208 ? -14.747 -15.012 -15.939 1.00 92.38 208 GLY A C 1
ATOM 1583 O O . GLY A 1 208 ? -14.673 -15.706 -16.952 1.00 92.38 208 GLY A O 1
ATOM 1584 N N . LEU A 1 209 ? -15.040 -13.708 -15.984 1.00 91.56 209 LEU A N 1
ATOM 1585 C CA . LEU A 1 209 ? -15.291 -12.973 -17.228 1.00 91.56 209 LEU A CA 1
ATOM 1586 C C . LEU A 1 209 ? -14.065 -12.952 -18.143 1.00 91.56 209 LEU A C 1
ATOM 1588 O O . LEU A 1 209 ? -14.207 -13.200 -19.339 1.00 91.56 209 LEU A O 1
ATOM 1592 N N . ALA A 1 210 ? -12.873 -12.700 -17.596 1.00 89.75 210 ALA A N 1
ATOM 1593 C CA . ALA A 1 210 ? -11.633 -12.681 -18.369 1.00 89.75 210 ALA A CA 1
ATOM 1594 C C . ALA A 1 210 ? -11.382 -14.028 -19.066 1.00 89.75 210 ALA A C 1
ATOM 1596 O O . ALA A 1 210 ? -11.104 -14.071 -20.266 1.00 89.75 210 ALA A O 1
ATOM 1597 N N . TRP A 1 211 ? -11.535 -15.134 -18.332 1.00 89.69 211 TRP A N 1
ATOM 1598 C CA . TRP A 1 211 ? -11.370 -16.478 -18.887 1.00 89.69 211 TRP A CA 1
ATOM 1599 C C . TRP A 1 211 ? -12.474 -16.850 -19.874 1.00 89.69 211 TRP A C 1
ATOM 1601 O O . TRP A 1 211 ? -12.177 -17.428 -20.918 1.00 89.69 211 TRP A O 1
ATOM 1611 N 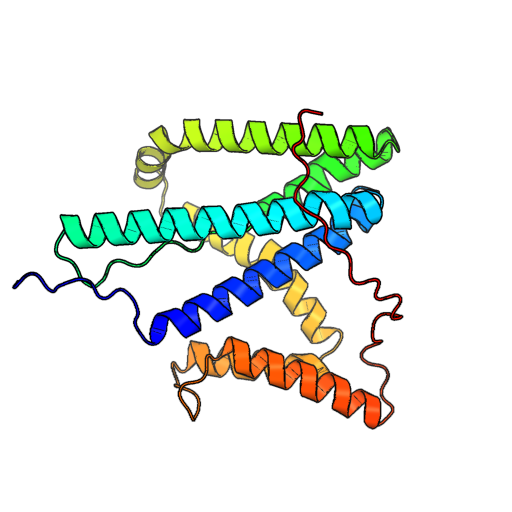N . LEU A 1 212 ? -13.729 -16.496 -19.592 1.00 90.69 212 LEU A N 1
ATOM 1612 C CA . LEU A 1 212 ? -14.845 -16.762 -20.498 1.00 90.69 212 LEU A CA 1
ATOM 1613 C C . LEU A 1 212 ? -14.668 -16.037 -21.836 1.00 90.69 212 LEU A C 1
ATOM 1615 O O . LEU A 1 212 ? -14.802 -16.654 -22.888 1.00 90.69 212 LEU A O 1
ATOM 1619 N N . LEU A 1 213 ? -14.327 -14.747 -21.809 1.00 89.62 213 LEU A N 1
ATOM 1620 C CA . LEU A 1 213 ? -14.102 -13.967 -23.026 1.00 89.62 213 LEU A CA 1
ATOM 1621 C C . LEU A 1 213 ? -12.923 -14.514 -23.839 1.00 89.62 213 LEU A C 1
ATOM 1623 O O . LEU A 1 213 ? -13.012 -14.593 -25.062 1.00 89.62 213 LEU A O 1
ATOM 1627 N N . ARG A 1 214 ? -11.870 -14.986 -23.167 1.00 86.50 214 ARG A N 1
ATOM 1628 C CA . ARG A 1 214 ? -10.757 -15.682 -23.821 1.00 86.50 214 ARG A CA 1
ATOM 1629 C C . ARG A 1 214 ? -11.197 -16.987 -24.487 1.00 86.50 214 ARG A C 1
ATOM 1631 O O . ARG A 1 214 ? -10.816 -17.238 -25.625 1.00 86.50 214 ARG A O 1
ATOM 1638 N N . LEU A 1 215 ? -12.009 -17.807 -23.813 1.00 87.81 215 LEU A N 1
ATOM 1639 C CA . LEU A 1 215 ? -12.569 -19.038 -24.396 1.00 87.81 215 LEU A CA 1
ATOM 1640 C C . LEU A 1 215 ? -13.456 -18.750 -25.615 1.00 87.81 215 LEU A C 1
ATOM 1642 O O . LEU A 1 215 ? -13.504 -19.555 -26.540 1.00 87.81 215 LEU A O 1
ATOM 1646 N N . LEU A 1 216 ? -14.120 -17.594 -25.631 1.00 90.12 216 LEU A N 1
ATOM 1647 C CA . LEU A 1 216 ? -14.911 -17.103 -26.761 1.00 90.12 216 LEU A CA 1
ATOM 1648 C C . LEU A 1 216 ? -14.058 -16.491 -27.891 1.00 90.12 216 LEU A C 1
ATOM 1650 O O . LEU A 1 216 ? -14.616 -16.050 -28.893 1.00 90.12 216 LEU A O 1
ATOM 1654 N N . GLY A 1 217 ? -12.727 -16.479 -27.758 1.00 85.50 217 GLY A N 1
ATOM 1655 C CA . GLY A 1 217 ? -11.794 -16.010 -28.786 1.00 85.50 217 GLY A CA 1
ATOM 1656 C C . GLY A 1 217 ? -11.429 -14.526 -28.705 1.00 85.50 217 GLY A C 1
ATOM 1657 O O . GLY A 1 217 ? -10.836 -14.005 -29.646 1.00 85.50 217 GLY A O 1
ATOM 1658 N N . PHE A 1 218 ? -11.765 -13.832 -27.614 1.00 84.81 218 PHE A N 1
ATOM 1659 C CA . PHE A 1 218 ? -11.372 -12.437 -27.416 1.00 84.81 218 PHE A CA 1
ATOM 1660 C C . PHE A 1 218 ? -10.065 -12.319 -26.612 1.00 84.81 218 PHE A C 1
ATOM 1662 O O . PHE A 1 218 ? -9.995 -12.731 -25.453 1.00 84.81 218 PHE A O 1
ATOM 1669 N N . ASP A 1 219 ? -9.050 -11.669 -27.185 1.00 80.06 219 ASP A N 1
ATOM 1670 C CA . ASP A 1 219 ? -7.731 -11.457 -26.562 1.00 80.06 219 ASP A CA 1
ATOM 1671 C C . ASP A 1 219 ? -7.686 -10.233 -25.621 1.00 80.06 219 ASP A C 1
ATOM 1673 O O . ASP A 1 219 ? -6.797 -9.388 -25.702 1.00 80.06 219 ASP A O 1
ATOM 1677 N N . TYR A 1 220 ? -8.643 -10.118 -24.694 1.00 78.50 220 TYR A N 1
ATOM 1678 C CA . TYR A 1 220 ? -8.649 -9.025 -23.703 1.00 78.50 220 TYR A CA 1
ATOM 1679 C C . TYR A 1 220 ? -7.628 -9.208 -22.574 1.00 78.50 220 TYR A C 1
ATOM 1681 O O . TYR A 1 220 ? -7.285 -8.252 -21.884 1.00 78.50 220 TYR A O 1
ATOM 1689 N N . PHE A 1 221 ? -7.153 -10.433 -22.360 1.00 75.88 221 PHE A N 1
ATOM 1690 C CA . PHE A 1 221 ? -6.145 -10.750 -21.356 1.00 75.88 221 PHE A CA 1
ATOM 1691 C C . PHE A 1 221 ? -5.240 -11.872 -21.859 1.00 75.88 221 PHE A C 1
ATOM 1693 O O . PHE A 1 221 ? -5.710 -12.915 -22.330 1.00 75.88 221 PHE A O 1
ATOM 1700 N N . GLN A 1 222 ? -3.932 -11.666 -21.710 1.00 73.00 222 GLN A N 1
ATOM 1701 C CA . GLN A 1 222 ? -2.927 -12.693 -21.930 1.00 73.00 222 GLN A CA 1
ATOM 1702 C C . GLN A 1 222 ? -2.449 -13.226 -20.573 1.00 73.00 222 GLN A C 1
ATOM 1704 O O . GLN A 1 222 ? -1.920 -12.449 -19.776 1.00 73.00 222 GLN A O 1
ATOM 1709 N N . PRO A 1 223 ? -2.624 -14.529 -20.282 1.00 68.50 223 PRO A N 1
ATOM 1710 C CA . PRO A 1 223 ? -2.018 -15.134 -19.113 1.00 68.50 223 PRO A CA 1
ATOM 1711 C C . PRO A 1 223 ? -0.506 -14.992 -19.228 1.00 68.50 223 PRO A C 1
ATOM 1713 O O . PRO A 1 223 ? 0.054 -15.146 -20.314 1.00 68.50 223 PRO A O 1
ATOM 1716 N N . ALA A 1 224 ? 0.141 -14.692 -18.102 1.00 64.50 224 ALA A N 1
ATOM 1717 C CA . ALA A 1 224 ? 1.593 -14.661 -18.033 1.00 64.50 224 ALA A CA 1
ATOM 1718 C C . ALA A 1 224 ? 2.158 -15.962 -18.630 1.00 64.50 224 ALA A C 1
ATOM 1720 O O . ALA A 1 224 ? 1.620 -17.045 -18.384 1.00 64.50 224 ALA A O 1
ATOM 1721 N N . ALA A 1 225 ? 3.211 -15.866 -19.442 1.00 58.12 225 ALA A N 1
ATOM 1722 C CA . ALA A 1 225 ? 3.904 -17.044 -19.946 1.00 58.12 225 ALA A CA 1
ATOM 1723 C C . ALA A 1 225 ? 4.532 -17.770 -18.747 1.00 58.12 225 ALA A C 1
ATOM 1725 O O . ALA A 1 225 ? 5.410 -17.238 -18.068 1.00 58.12 225 ALA A O 1
ATOM 1726 N N . LEU A 1 226 ? 4.010 -18.951 -18.427 1.00 48.88 226 LEU A N 1
ATOM 1727 C CA . LEU A 1 226 ? 4.302 -19.637 -17.176 1.00 48.88 226 LEU A CA 1
ATOM 1728 C C . LEU A 1 226 ? 5.670 -20.317 -17.196 1.00 48.88 226 LEU A C 1
ATOM 1730 O O . LEU A 1 226 ? 5.763 -21.512 -17.449 1.00 48.88 226 LEU A O 1
ATOM 1734 N N . ASN A 1 227 ? 6.711 -19.581 -16.817 1.00 48.00 227 ASN A N 1
ATOM 1735 C CA . ASN A 1 227 ? 7.886 -20.169 -16.175 1.00 48.00 227 ASN A CA 1
ATOM 1736 C C . ASN A 1 227 ? 7.701 -20.083 -14.652 1.00 48.00 227 ASN A C 1
ATOM 1738 O O . ASN A 1 227 ? 8.403 -19.347 -13.964 1.00 48.00 227 ASN A O 1
ATOM 1742 N N . TYR A 1 228 ? 6.705 -20.792 -14.109 1.00 53.03 228 TYR A N 1
ATOM 1743 C CA . TYR A 1 228 ? 6.544 -20.891 -12.658 1.00 53.03 228 TYR A CA 1
ATOM 1744 C C . TYR A 1 228 ? 7.620 -21.817 -12.085 1.00 53.03 228 TYR A C 1
ATOM 1746 O O . TYR A 1 228 ? 7.429 -23.029 -11.999 1.00 53.03 228 TYR A O 1
ATOM 1754 N N . SER A 1 229 ? 8.740 -21.255 -11.638 1.00 54.66 229 SER A N 1
ATOM 1755 C CA . SER A 1 229 ? 9.526 -21.914 -10.600 1.00 54.66 229 SER A CA 1
ATOM 1756 C C . SER A 1 229 ? 8.871 -21.607 -9.256 1.00 54.66 229 SER A C 1
ATOM 1758 O O . SER A 1 229 ? 8.810 -20.444 -8.853 1.00 54.66 229 SER A O 1
ATOM 1760 N N . PHE A 1 230 ? 8.380 -22.627 -8.549 1.00 56.09 230 PHE A N 1
ATOM 1761 C CA . PHE A 1 230 ? 8.040 -22.472 -7.135 1.00 56.09 230 PHE A CA 1
ATOM 1762 C C . PHE A 1 230 ? 9.316 -22.088 -6.378 1.00 56.09 230 PHE A C 1
ATOM 1764 O O . PHE A 1 230 ? 10.184 -22.925 -6.142 1.00 56.09 230 PHE A O 1
ATOM 1771 N N . GLY A 1 231 ? 9.445 -20.804 -6.056 1.00 62.41 231 GLY A N 1
ATOM 1772 C CA . GLY A 1 231 ? 10.601 -20.243 -5.376 1.00 62.41 231 GLY A CA 1
ATOM 1773 C C . GLY A 1 231 ? 10.238 -19.826 -3.959 1.00 62.41 231 GLY A C 1
ATOM 1774 O O . GLY A 1 231 ? 9.348 -19.003 -3.749 1.00 62.41 231 GLY A O 1
ATOM 1775 N N . PHE A 1 232 ? 10.918 -20.403 -2.970 1.00 71.56 232 PHE A N 1
ATOM 1776 C CA . PHE A 1 232 ? 10.850 -19.911 -1.599 1.00 71.56 232 PHE A CA 1
ATOM 1777 C C . PHE A 1 232 ? 11.903 -18.815 -1.427 1.00 71.56 232 PHE A C 1
ATOM 1779 O O . PHE A 1 232 ? 13.101 -19.096 -1.401 1.00 71.56 232 PHE A O 1
ATOM 1786 N N . HIS A 1 233 ? 11.453 -17.566 -1.322 1.00 71.00 233 HIS A N 1
ATOM 1787 C CA . HIS A 1 233 ? 12.325 -16.402 -1.176 1.00 71.00 233 HIS A CA 1
ATOM 1788 C C . HIS A 1 233 ? 12.141 -15.797 0.214 1.00 71.00 233 HIS A C 1
ATOM 1790 O O . HIS A 1 233 ? 11.285 -14.927 0.393 1.00 71.00 233 HIS A O 1
ATOM 1796 N N . PRO A 1 234 ? 12.887 -16.279 1.227 1.00 74.25 234 PRO A N 1
ATOM 1797 C CA . PRO A 1 234 ? 12.823 -15.682 2.549 1.00 74.25 234 PRO A CA 1
ATOM 1798 C C . PRO A 1 234 ? 13.321 -14.230 2.476 1.00 74.25 234 PRO A C 1
ATOM 1800 O O . PRO A 1 234 ? 14.240 -13.940 1.704 1.00 74.25 234 PRO A O 1
ATOM 1803 N N . PRO A 1 235 ? 12.746 -13.311 3.273 1.00 69.44 235 PRO A N 1
ATOM 1804 C CA . PRO A 1 235 ? 13.207 -11.931 3.311 1.00 69.44 235 PRO A CA 1
ATOM 1805 C C . PRO A 1 235 ? 14.683 -11.900 3.717 1.00 69.44 235 PRO A C 1
ATOM 1807 O O . PRO A 1 235 ? 15.051 -12.345 4.804 1.00 69.44 235 PRO A O 1
ATOM 1810 N N . GLN A 1 236 ? 15.534 -11.382 2.834 1.00 72.75 236 GLN A N 1
ATOM 1811 C CA . GLN A 1 236 ? 16.955 -11.229 3.116 1.00 72.75 236 GLN A CA 1
ATOM 1812 C C . GLN A 1 236 ? 17.195 -9.883 3.810 1.00 72.75 236 GLN A C 1
ATOM 1814 O O . GLN A 1 236 ? 16.897 -8.837 3.217 1.00 72.75 236 GLN A O 1
ATOM 1819 N N . PRO A 1 237 ? 17.721 -9.872 5.047 1.00 66.69 237 PRO A N 1
ATOM 1820 C CA . PRO A 1 237 ? 18.017 -8.634 5.751 1.00 66.69 237 PRO A CA 1
ATOM 1821 C C . PRO A 1 237 ? 19.058 -7.811 4.966 1.00 66.69 237 PRO A C 1
ATOM 1823 O O . PRO A 1 237 ? 19.900 -8.341 4.244 1.00 66.69 237 PRO A O 1
ATOM 1826 N N . VAL A 1 238 ? 18.934 -6.482 5.023 1.00 57.19 238 VAL A N 1
ATOM 1827 C CA . VAL A 1 238 ? 19.822 -5.548 4.307 1.00 57.19 238 VAL A CA 1
ATOM 1828 C C . VAL A 1 238 ? 21.250 -5.463 4.882 1.00 57.19 238 VAL A C 1
ATOM 1830 O O . VAL A 1 238 ? 22.153 -5.241 4.079 1.00 57.19 238 VAL A O 1
ATOM 1833 N N . PRO A 1 239 ? 21.525 -5.658 6.192 1.00 51.25 239 PRO A N 1
ATOM 1834 C CA . PRO A 1 239 ? 22.901 -5.761 6.655 1.00 51.25 239 PRO A CA 1
ATOM 1835 C C . PRO A 1 239 ? 23.433 -7.167 6.347 1.00 51.25 239 PRO A C 1
ATOM 1837 O O . PRO A 1 239 ? 23.076 -8.133 7.023 1.00 51.25 239 PRO A O 1
ATOM 1840 N N . GLY A 1 240 ? 24.256 -7.256 5.304 1.00 39.66 240 GLY A N 1
ATOM 1841 C CA . GLY A 1 240 ? 24.895 -8.476 4.812 1.00 39.66 240 GLY A CA 1
ATOM 1842 C C . GLY A 1 240 ? 25.429 -8.264 3.411 1.00 39.66 240 GLY A C 1
ATOM 1843 O O . GLY A 1 240 ? 24.638 -8.478 2.466 1.00 39.66 240 GLY A O 1
#